Protein AF-A0A4Z0C1D1-F1 (afdb_monomer)

Sequence (228 aa):
MVVPLRFAFLPVVADRHHRRTHRRGRLWRRPALRSERRAAGVNLTELALDNGYLLLALGLVVEGETAVLLATLAAHRGWLQLPLVFGMAFAVAWLLDQSLYWLGRWKGVALLARWRRLARAAVRARRLVLRHPHASVIGVRFAYGLRTAGPMLIGASGLPAWQFALLSALAAALWAGILCTLGWVFAQALQQVLQYAQGVQLGLLALLVLAGLSAWWMARRRRRLRGR

Secondary structure (DSSP, 8-state):
--------------------------------SSSGGG-S---HHHHHHHSHHHHHHHHHHH-HHHHHHHHHHHHHTTSS-HHHHHHHHHHHHHHHHHHHHHHHHHHHHHHHHH-HHHHHHHHHHHHHHHH-HHHHHHHHHHSTTHHHHHHHHHHHTT--HHHHHHHHHHHHHHHHHHHHHHHHHHHHHHHHHHHHHHHHHHHHHHHHHHHHHHHHHHHHHHHHHS--

Structure (mmCIF, N/CA/C/O backbone):
data_AF-A0A4Z0C1D1-F1
#
_entry.id   AF-A0A4Z0C1D1-F1
#
loop_
_atom_site.group_PDB
_atom_site.id
_atom_site.type_symbol
_atom_site.label_atom_id
_atom_site.label_alt_id
_atom_site.label_comp_id
_atom_site.label_asym_id
_atom_site.label_entity_id
_atom_site.label_seq_id
_atom_site.pdbx_PDB_ins_code
_atom_site.Cartn_x
_atom_site.Cartn_y
_atom_site.Cartn_z
_atom_site.occupancy
_atom_site.B_iso_or_equiv
_atom_site.auth_seq_id
_atom_site.auth_comp_id
_atom_site.auth_asym_id
_atom_site.auth_atom_id
_atom_site.pdbx_PDB_model_num
ATOM 1 N N . MET A 1 1 ? -46.620 -60.369 12.863 1.00 41.16 1 MET A N 1
ATOM 2 C CA . MET A 1 1 ? -46.683 -59.215 13.789 1.00 41.16 1 MET A CA 1
ATOM 3 C C . MET A 1 1 ? -47.354 -58.074 13.032 1.00 41.16 1 MET A C 1
ATOM 5 O O . MET A 1 1 ? -46.709 -57.455 12.204 1.00 41.16 1 MET A O 1
ATOM 9 N N . VAL A 1 2 ? -48.689 -58.109 12.928 1.00 42.25 2 VAL A N 1
ATOM 10 C CA . VAL A 1 2 ? -49.660 -57.389 13.793 1.00 42.25 2 VAL A CA 1
ATOM 11 C C . VAL A 1 2 ? -49.464 -55.872 13.618 1.00 42.25 2 VAL A C 1
ATOM 13 O O . VAL A 1 2 ? -48.544 -55.334 14.211 1.00 42.25 2 VAL A O 1
ATOM 16 N N . VAL A 1 3 ? -50.075 -55.197 12.635 1.00 43.62 3 VAL A N 1
ATOM 17 C CA . VAL A 1 3 ? -51.507 -54.895 12.348 1.00 43.62 3 VAL A CA 1
ATOM 18 C C . VAL A 1 3 ? -51.808 -53.413 12.677 1.00 43.62 3 VAL A C 1
ATOM 20 O O . VAL A 1 3 ? -51.191 -52.856 13.577 1.00 43.62 3 VAL A O 1
ATOM 23 N N . PRO A 1 4 ? -52.679 -52.762 11.879 1.00 63.75 4 PRO A N 1
ATOM 24 C CA . PRO A 1 4 ? -52.694 -51.336 11.537 1.00 63.75 4 PRO A CA 1
ATOM 25 C C . PRO A 1 4 ? -53.928 -50.612 12.117 1.00 63.75 4 PRO A C 1
ATOM 27 O O . PRO A 1 4 ? -54.669 -51.222 12.870 1.00 63.75 4 PRO A O 1
ATOM 30 N N . LEU A 1 5 ? -54.202 -49.364 11.704 1.00 43.81 5 LEU A N 1
ATOM 31 C CA . LEU A 1 5 ? -55.539 -48.716 11.650 1.00 43.81 5 LEU A CA 1
ATOM 32 C C . LEU A 1 5 ? -55.383 -47.422 10.813 1.00 43.81 5 LEU A C 1
ATOM 34 O O . LEU A 1 5 ? -54.680 -46.511 11.231 1.00 43.81 5 LEU A O 1
ATOM 38 N N . ARG A 1 6 ? -55.763 -47.329 9.526 1.00 41.72 6 ARG A N 1
ATOM 39 C CA . ARG A 1 6 ? -57.125 -47.178 8.956 1.00 41.72 6 ARG A CA 1
ATOM 40 C C . ARG A 1 6 ? -58.078 -46.399 9.869 1.00 41.72 6 ARG A C 1
ATOM 42 O O . ARG A 1 6 ? -58.409 -46.907 10.921 1.00 41.72 6 ARG A O 1
ATOM 49 N N . PHE A 1 7 ? -58.556 -45.231 9.430 1.00 43.88 7 PHE A N 1
ATOM 50 C CA . PHE A 1 7 ? -59.943 -45.028 8.981 1.00 43.88 7 PHE A CA 1
ATOM 51 C C . PHE A 1 7 ? -60.091 -43.667 8.279 1.00 43.88 7 PHE A C 1
ATOM 53 O O . PHE A 1 7 ? -59.723 -42.618 8.798 1.00 43.88 7 PHE A O 1
ATOM 60 N N . ALA A 1 8 ? -60.617 -43.732 7.059 1.00 46.91 8 ALA A N 1
ATOM 61 C CA . ALA A 1 8 ? -61.245 -42.630 6.348 1.00 46.91 8 ALA A CA 1
ATOM 62 C C . ALA A 1 8 ? -62.642 -42.359 6.938 1.00 46.91 8 ALA A C 1
ATOM 64 O O . ALA A 1 8 ? -63.192 -43.264 7.554 1.00 46.91 8 ALA A O 1
ATOM 65 N N . PHE A 1 9 ? -63.196 -41.162 6.706 1.00 40.66 9 PHE A N 1
ATOM 66 C CA . PHE A 1 9 ? -64.581 -40.860 6.272 1.00 40.66 9 PHE A CA 1
ATOM 67 C C . PHE A 1 9 ? -64.929 -39.389 6.597 1.00 40.66 9 PHE A C 1
ATOM 69 O O . PHE A 1 9 ? -65.186 -39.057 7.743 1.00 40.66 9 PHE A O 1
ATOM 76 N N . LEU A 1 10 ? -64.845 -38.528 5.568 1.00 40.16 10 LEU A N 1
ATOM 77 C CA . LEU A 1 10 ? -65.914 -37.690 4.970 1.00 40.16 10 LEU A CA 1
ATOM 78 C C . LEU A 1 10 ? -66.875 -36.834 5.861 1.00 40.16 10 LEU A C 1
ATOM 80 O O . LEU A 1 10 ? -66.919 -36.969 7.074 1.00 40.16 10 LEU A O 1
ATOM 84 N N . PRO A 1 11 ? -67.583 -35.848 5.261 1.00 50.75 11 PRO A N 1
ATOM 85 C CA . PRO A 1 11 ? -67.691 -34.475 5.745 1.00 50.75 11 PRO A CA 1
ATOM 86 C C . PRO A 1 11 ? -69.012 -34.194 6.470 1.00 50.75 11 PRO A C 1
ATOM 88 O O . PRO A 1 11 ? -70.006 -34.885 6.266 1.00 50.75 11 PRO A O 1
ATOM 91 N N . VAL A 1 12 ? -69.062 -33.096 7.228 1.00 47.59 12 VAL A N 1
ATOM 92 C CA . VAL A 1 12 ? -70.325 -32.521 7.706 1.00 47.59 12 VAL A CA 1
ATOM 93 C C . VAL A 1 12 ? -70.436 -31.074 7.240 1.00 47.59 12 VAL A C 1
ATOM 95 O O . VAL A 1 12 ? -69.670 -30.195 7.628 1.00 47.59 12 VAL A O 1
ATOM 98 N N . VAL A 1 13 ? -71.411 -30.880 6.358 1.00 48.94 13 VAL A N 1
ATOM 99 C CA . VAL A 1 13 ? -71.992 -29.614 5.920 1.00 48.94 13 VAL A CA 1
ATOM 100 C C . VAL A 1 13 ? -72.991 -29.131 6.977 1.00 48.94 13 VAL A C 1
ATOM 102 O O . VAL A 1 13 ? -73.850 -29.902 7.391 1.00 48.94 13 VAL A O 1
ATOM 105 N N . ALA A 1 14 ? -72.914 -27.849 7.341 1.00 47.09 14 ALA A N 1
ATOM 106 C CA . ALA A 1 14 ? -74.014 -27.020 7.860 1.00 47.09 14 ALA A CA 1
ATOM 107 C C . ALA A 1 14 ? -73.553 -25.550 7.754 1.00 47.09 14 ALA A C 1
ATOM 109 O O . ALA A 1 14 ? -72.671 -25.117 8.486 1.00 47.09 14 ALA A O 1
ATOM 110 N N . ASP A 1 15 ? -73.822 -24.836 6.660 1.00 41.25 15 ASP A N 1
ATOM 111 C CA . ASP A 1 15 ? -75.050 -24.085 6.344 1.00 41.25 15 ASP A CA 1
ATOM 112 C C . ASP A 1 15 ? -75.519 -23.140 7.472 1.00 41.25 15 ASP A C 1
ATOM 114 O O . ASP A 1 15 ? -76.110 -23.581 8.454 1.00 41.25 15 ASP A O 1
ATOM 118 N N . ARG A 1 16 ? -75.292 -21.824 7.321 1.00 45.97 16 ARG A N 1
ATOM 119 C CA . ARG A 1 16 ? -76.352 -20.845 6.991 1.00 45.97 16 ARG A CA 1
ATOM 120 C C . ARG A 1 16 ? -75.912 -19.386 7.149 1.00 45.97 16 ARG A C 1
ATOM 122 O O . ARG A 1 16 ? -75.486 -18.931 8.200 1.00 45.97 16 ARG A O 1
ATOM 129 N N . HIS A 1 17 ? -76.189 -18.656 6.072 1.00 39.78 17 HIS A N 1
ATOM 130 C CA . HIS A 1 17 ? -76.680 -17.278 6.009 1.00 39.78 17 HIS A CA 1
ATOM 131 C C . HIS A 1 17 ? -75.953 -16.159 6.770 1.00 39.78 17 HIS A C 1
ATOM 133 O O . HIS A 1 17 ? -76.299 -15.827 7.899 1.00 39.78 17 HIS A O 1
ATOM 139 N N . HIS A 1 18 ? -75.206 -15.347 6.012 1.00 44.75 18 HIS A N 1
ATOM 140 C CA . HIS A 1 18 ? -75.331 -13.895 6.151 1.00 44.75 18 HIS A CA 1
ATOM 141 C C . HIS A 1 18 ? -75.377 -13.170 4.795 1.00 44.75 18 HIS A C 1
ATOM 143 O O . HIS A 1 18 ? -74.389 -12.968 4.104 1.00 44.75 18 HIS A O 1
ATOM 149 N N . ARG A 1 19 ? -76.618 -12.842 4.429 1.00 45.28 19 ARG A N 1
ATOM 150 C CA . ARG A 1 19 ? -77.128 -11.637 3.756 1.00 45.28 19 ARG A CA 1
ATOM 151 C C . ARG A 1 19 ? -76.170 -10.744 2.930 1.00 45.28 19 ARG A C 1
ATOM 153 O O . ARG A 1 19 ? -75.298 -10.082 3.468 1.00 45.28 19 ARG A O 1
ATOM 160 N N . ARG A 1 20 ? -76.664 -10.501 1.704 1.00 46.81 20 ARG A N 1
ATOM 161 C CA . ARG A 1 20 ? -76.865 -9.193 1.033 1.00 46.81 20 ARG A CA 1
ATOM 162 C C . ARG A 1 20 ? -75.697 -8.547 0.262 1.00 46.81 20 ARG A C 1
ATOM 164 O O . ARG A 1 20 ? -74.836 -7.887 0.815 1.00 46.81 20 ARG A O 1
ATOM 171 N N . THR A 1 21 ? -75.841 -8.644 -1.067 1.00 52.97 21 THR A N 1
ATOM 172 C CA . THR A 1 21 ? -75.864 -7.549 -2.065 1.00 52.97 21 THR A CA 1
ATOM 173 C C . THR A 1 21 ? -74.787 -6.461 -1.993 1.00 52.97 21 THR A C 1
ATOM 175 O O . THR A 1 21 ? -74.842 -5.639 -1.091 1.00 52.97 21 THR A O 1
ATOM 178 N N . HIS A 1 22 ? -73.981 -6.300 -3.053 1.00 47.50 22 HIS A N 1
ATOM 179 C CA . HIS A 1 22 ? -73.902 -5.025 -3.792 1.00 47.50 22 HIS A CA 1
ATOM 180 C C . HIS A 1 22 ? -73.081 -5.118 -5.099 1.00 47.50 22 HIS A C 1
ATOM 182 O O . HIS A 1 22 ? -71.930 -5.533 -5.129 1.00 47.50 22 HIS A O 1
ATOM 188 N N . ARG A 1 23 ? -73.756 -4.713 -6.182 1.00 48.41 23 ARG A N 1
ATOM 189 C CA . ARG A 1 23 ? -73.318 -4.083 -7.445 1.00 48.41 23 ARG A CA 1
ATOM 190 C C . ARG A 1 23 ? -71.821 -4.013 -7.817 1.00 48.41 23 ARG A C 1
ATOM 192 O O . ARG A 1 23 ? -71.019 -3.386 -7.141 1.00 48.41 23 ARG A O 1
ATOM 199 N N . ARG A 1 24 ? -71.573 -4.458 -9.061 1.00 54.59 24 ARG A N 1
ATOM 200 C CA . ARG A 1 24 ? -70.729 -3.867 -10.129 1.00 54.59 24 ARG A CA 1
ATOM 201 C C . ARG A 1 24 ? -69.785 -2.723 -9.719 1.00 54.59 24 ARG A C 1
ATOM 203 O O . ARG A 1 24 ? -70.234 -1.612 -9.459 1.00 54.59 24 ARG A O 1
ATOM 210 N N . GLY A 1 25 ? -68.490 -2.947 -9.930 1.00 43.91 25 GLY A N 1
ATOM 211 C CA . GLY A 1 25 ? -67.479 -1.896 -10.013 1.00 43.91 25 GLY A CA 1
ATOM 212 C C . GLY A 1 25 ? -66.302 -2.352 -10.866 1.00 43.91 25 GLY A C 1
ATOM 213 O O . GLY A 1 25 ? -65.430 -3.077 -10.406 1.00 43.91 25 GLY A O 1
ATOM 214 N N . ARG A 1 26 ? -66.311 -1.950 -12.137 1.00 59.38 26 ARG A N 1
ATOM 215 C CA . ARG A 1 26 ? -65.230 -2.123 -13.109 1.00 59.38 26 ARG A CA 1
ATOM 216 C C . ARG A 1 26 ? -64.021 -1.326 -12.595 1.00 59.38 26 ARG A C 1
ATOM 218 O O . ARG A 1 26 ? -64.018 -0.103 -12.695 1.00 59.38 26 ARG A O 1
ATOM 225 N N . LEU A 1 27 ? -63.033 -1.991 -11.999 1.00 59.69 27 LEU A N 1
ATOM 226 C CA . LEU A 1 27 ? -61.847 -1.326 -11.458 1.00 59.69 27 LEU A CA 1
ATOM 227 C C . LEU A 1 27 ? -60.672 -1.484 -12.421 1.00 59.69 27 LEU A C 1
ATOM 229 O O . LEU A 1 27 ? -60.118 -2.560 -12.627 1.00 59.69 27 LEU A O 1
ATOM 233 N N . TRP A 1 28 ? -60.353 -0.351 -13.035 1.00 53.22 28 TRP A N 1
ATOM 234 C CA . TRP A 1 28 ? -59.122 -0.005 -13.721 1.00 53.22 28 TRP A CA 1
ATOM 235 C C . TRP A 1 28 ? -57.890 -0.739 -13.169 1.00 53.22 28 TRP A C 1
ATOM 237 O O . TRP A 1 28 ? -57.415 -0.441 -12.073 1.00 53.22 28 TRP A O 1
ATOM 247 N N . ARG A 1 29 ? -57.316 -1.647 -13.969 1.00 48.75 29 ARG A N 1
ATOM 248 C CA . ARG A 1 29 ? -55.939 -2.124 -13.786 1.00 48.75 29 ARG A CA 1
ATOM 249 C C . ARG A 1 29 ? -54.991 -0.941 -13.993 1.00 48.75 29 ARG A C 1
ATOM 251 O O . ARG A 1 29 ? -54.580 -0.662 -15.114 1.00 48.75 29 ARG A O 1
ATOM 258 N N . ARG A 1 30 ? -54.642 -0.235 -12.918 1.00 52.44 30 ARG A N 1
ATOM 259 C CA . ARG A 1 30 ? -53.443 0.608 -12.896 1.00 52.44 30 ARG A CA 1
ATOM 260 C C . ARG A 1 30 ? -52.228 -0.321 -12.819 1.00 52.44 30 ARG A C 1
ATOM 262 O O . ARG A 1 30 ? -52.141 -1.067 -11.844 1.00 52.44 30 ARG A O 1
ATOM 269 N N . PRO A 1 31 ? -51.278 -0.292 -13.769 1.00 48.97 31 PRO A N 1
ATOM 270 C CA . PRO A 1 31 ? -49.963 -0.865 -13.537 1.00 48.97 31 PRO A CA 1
ATOM 271 C C . PRO A 1 31 ? -49.209 0.075 -12.587 1.00 48.97 31 PRO A C 1
ATOM 273 O O . PRO A 1 31 ? -48.361 0.864 -12.994 1.00 48.97 31 PRO A O 1
ATOM 276 N N . ALA A 1 32 ? -49.553 0.027 -11.300 1.00 57.12 32 ALA A N 1
ATOM 277 C CA . ALA A 1 32 ? -48.569 0.326 -10.271 1.00 57.12 32 ALA A CA 1
ATOM 278 C C . ALA A 1 32 ? -47.494 -0.773 -10.343 1.00 57.12 32 ALA A C 1
ATOM 280 O O . ALA A 1 32 ? -47.784 -1.869 -10.812 1.00 57.12 32 ALA A O 1
ATOM 281 N N . LEU A 1 33 ? -46.283 -0.504 -9.853 1.00 59.88 33 LEU A N 1
ATOM 282 C CA . LEU A 1 33 ? -45.125 -1.420 -9.801 1.00 59.88 33 LEU A CA 1
ATOM 283 C C . LEU A 1 33 ? -44.103 -1.310 -10.950 1.00 59.88 33 LEU A C 1
ATOM 285 O O . LEU A 1 33 ? -43.516 -2.302 -11.379 1.00 59.88 33 LEU A O 1
ATOM 289 N N . ARG A 1 34 ? -43.777 -0.088 -11.383 1.00 52.59 34 ARG A N 1
ATOM 290 C CA . ARG A 1 34 ? -42.436 0.170 -11.958 1.00 52.59 34 ARG A CA 1
ATOM 291 C C . ARG A 1 34 ? -41.715 1.393 -11.396 1.00 52.59 34 ARG A C 1
ATOM 293 O O . ARG A 1 34 ? -40.500 1.477 -11.542 1.00 52.59 34 ARG A O 1
ATOM 300 N N . SER A 1 35 ? -42.418 2.300 -10.722 1.00 47.44 35 SER A N 1
ATOM 301 C CA . SER A 1 35 ? -41.835 3.533 -10.181 1.00 47.44 35 SER A CA 1
ATOM 302 C C . SER A 1 35 ? -41.198 3.383 -8.795 1.00 47.44 35 SER A C 1
ATOM 304 O O . SER A 1 35 ? -40.309 4.162 -8.477 1.00 47.44 35 SER A O 1
ATOM 306 N N . GLU A 1 36 ? -41.558 2.373 -7.993 1.00 49.50 36 GLU A N 1
ATOM 307 C CA . GLU A 1 36 ? -41.010 2.244 -6.627 1.00 49.50 36 GLU A CA 1
ATOM 308 C C . GLU A 1 36 ? -39.622 1.591 -6.555 1.00 49.50 36 GLU A C 1
ATOM 310 O O . GLU A 1 36 ? -38.877 1.844 -5.615 1.00 49.50 36 GLU A O 1
ATOM 315 N N . ARG A 1 37 ? -39.184 0.844 -7.582 1.00 49.97 37 ARG A N 1
ATOM 316 C CA . ARG A 1 37 ? -37.814 0.281 -7.604 1.00 49.97 37 ARG A CA 1
ATOM 317 C C . ARG A 1 37 ? -36.711 1.321 -7.835 1.00 49.97 37 ARG A C 1
ATOM 319 O O . ARG A 1 37 ? -35.542 0.978 -7.723 1.00 49.97 37 ARG A O 1
ATOM 326 N N . ARG A 1 38 ? -37.052 2.568 -8.178 1.00 48.44 38 ARG A N 1
ATOM 327 C CA . ARG A 1 38 ? -36.075 3.659 -8.369 1.00 48.44 38 ARG A CA 1
ATOM 328 C C . ARG A 1 38 ? -35.927 4.576 -7.152 1.00 48.44 38 ARG A C 1
ATOM 330 O O . ARG A 1 38 ? -35.057 5.434 -7.173 1.00 48.44 38 ARG A O 1
ATOM 337 N N . ALA A 1 39 ? -36.745 4.387 -6.114 1.00 44.94 39 ALA A N 1
ATOM 338 C CA . ALA A 1 39 ? -36.703 5.177 -4.882 1.00 44.94 39 ALA A CA 1
ATOM 339 C C . ALA A 1 39 ? -36.051 4.434 -3.701 1.00 44.94 39 ALA A C 1
ATOM 341 O O . ALA A 1 39 ? -36.064 4.936 -2.582 1.00 44.94 39 ALA A O 1
ATOM 342 N N . ALA A 1 40 ? -35.427 3.277 -3.944 1.00 52.12 40 ALA A N 1
ATOM 343 C CA . ALA A 1 40 ? -34.346 2.816 -3.084 1.00 52.12 40 ALA A CA 1
ATOM 344 C C . ALA A 1 40 ? -33.142 3.711 -3.397 1.00 52.12 40 ALA A C 1
ATOM 346 O O . ALA A 1 40 ? -32.335 3.404 -4.276 1.00 52.12 40 ALA A O 1
ATOM 347 N N . GLY A 1 41 ? -33.087 4.885 -2.759 1.00 50.75 41 GLY A N 1
ATOM 348 C CA . GLY A 1 41 ? -31.855 5.663 -2.714 1.00 50.75 41 GLY A CA 1
ATOM 349 C C . GLY A 1 41 ? -30.741 4.702 -2.326 1.00 50.75 41 GLY A C 1
ATOM 350 O O . GLY A 1 41 ? -30.931 3.908 -1.408 1.00 50.75 41 GLY A O 1
ATOM 351 N N . VAL A 1 42 ? -29.648 4.690 -3.090 1.00 61.69 42 VAL A N 1
ATOM 352 C CA . VAL A 1 42 ? -28.527 3.782 -2.840 1.00 61.69 42 VAL A CA 1
ATOM 353 C C . VAL A 1 42 ? -28.104 3.991 -1.391 1.00 61.69 42 VAL A C 1
ATOM 355 O O . VAL A 1 42 ? -27.490 5.007 -1.065 1.00 61.69 42 VAL A O 1
ATOM 358 N N . ASN A 1 43 ? -28.482 3.064 -0.512 1.00 62.44 43 ASN A N 1
ATOM 359 C CA . ASN A 1 43 ? -28.031 3.070 0.864 1.00 62.44 43 ASN A CA 1
ATOM 360 C C . ASN A 1 43 ? -26.542 2.777 0.790 1.00 62.44 43 ASN A C 1
ATOM 362 O O . ASN A 1 43 ? -26.129 1.635 0.607 1.00 62.44 43 ASN A O 1
ATOM 366 N N . LEU A 1 44 ? -25.730 3.832 0.869 1.00 55.19 44 LEU A N 1
ATOM 367 C CA . LEU A 1 44 ? -24.274 3.737 0.773 1.00 55.19 44 LEU A CA 1
ATOM 368 C C . LEU A 1 44 ? -23.719 2.746 1.804 1.00 55.19 44 LEU A C 1
ATOM 370 O O . LEU A 1 44 ? -22.721 2.083 1.547 1.00 55.19 44 LEU A O 1
ATOM 374 N N . THR A 1 45 ? -24.405 2.609 2.939 1.00 56.59 45 THR A N 1
ATOM 375 C CA . THR A 1 45 ? -24.124 1.624 3.982 1.00 56.59 45 THR A CA 1
ATOM 376 C C . THR A 1 45 ? -24.433 0.188 3.554 1.00 56.59 45 THR A C 1
ATOM 378 O O . THR A 1 45 ? -23.581 -0.671 3.745 1.00 56.59 45 THR A O 1
ATOM 381 N N . GLU A 1 46 ? -25.588 -0.090 2.941 1.00 58.25 46 GLU A N 1
ATOM 382 C CA . GLU A 1 46 ? -25.930 -1.435 2.438 1.00 58.25 46 GLU A CA 1
ATOM 383 C C . GLU A 1 46 ? -25.028 -1.835 1.266 1.00 58.25 46 GLU A C 1
ATOM 385 O O . GLU A 1 46 ? -24.491 -2.937 1.246 1.00 58.25 46 GLU A O 1
ATOM 390 N N . LEU A 1 47 ? -24.751 -0.907 0.342 1.00 59.34 47 LEU A N 1
ATOM 391 C CA . LEU A 1 47 ? -23.844 -1.154 -0.779 1.00 59.34 47 LEU A CA 1
ATOM 392 C C . LEU A 1 47 ? -22.410 -1.440 -0.302 1.00 59.34 47 LEU A C 1
ATOM 394 O O . LEU A 1 47 ? -21.732 -2.289 -0.878 1.00 59.34 47 LEU A O 1
ATOM 398 N N . ALA A 1 48 ? -21.952 -0.749 0.748 1.00 60.00 48 ALA A N 1
ATOM 399 C CA . ALA A 1 48 ? -20.633 -0.968 1.334 1.00 60.00 48 ALA A CA 1
ATOM 400 C C . ALA A 1 48 ? -20.526 -2.270 2.135 1.00 60.00 48 ALA A C 1
ATOM 402 O O . ALA A 1 48 ? -19.447 -2.856 2.173 1.00 60.00 48 ALA A O 1
ATOM 403 N N . LEU A 1 49 ? -21.618 -2.737 2.742 1.00 59.56 49 LEU A N 1
ATOM 404 C CA . LEU A 1 49 ? -21.655 -4.022 3.440 1.00 59.56 49 LEU A CA 1
ATOM 405 C C . LEU A 1 49 ? -21.723 -5.195 2.451 1.00 59.56 49 LEU A C 1
ATOM 407 O O . LEU A 1 49 ? -20.970 -6.153 2.607 1.00 59.56 49 LEU A O 1
ATOM 411 N N . ASP A 1 50 ? -22.522 -5.080 1.386 1.00 70.19 50 ASP A N 1
ATOM 412 C CA . ASP A 1 50 ? -22.653 -6.129 0.364 1.00 70.19 50 ASP A CA 1
ATOM 413 C C . ASP A 1 50 ? -21.454 -6.185 -0.602 1.00 70.19 50 ASP A C 1
ATOM 415 O O . ASP A 1 50 ? -21.134 -7.245 -1.137 1.00 70.19 50 ASP A O 1
ATOM 419 N N . ASN A 1 51 ? -20.761 -5.059 -0.834 1.00 77.31 51 ASN A N 1
ATOM 420 C CA . ASN A 1 51 ? -19.671 -4.948 -1.817 1.00 77.31 51 ASN A CA 1
ATOM 421 C C . ASN A 1 51 ? -18.371 -4.360 -1.241 1.00 77.31 51 ASN A C 1
ATOM 423 O O . ASN A 1 51 ? -17.573 -3.783 -1.985 1.00 77.31 51 ASN A O 1
ATOM 427 N N . GLY A 1 52 ? -18.112 -4.496 0.063 1.00 79.06 52 GLY A N 1
ATOM 428 C CA . GLY A 1 52 ? -16.958 -3.863 0.725 1.00 79.06 52 GLY A CA 1
ATOM 429 C C . GLY A 1 52 ? -15.603 -4.168 0.069 1.00 79.06 52 GLY A C 1
ATOM 430 O O . GLY A 1 52 ? -14.744 -3.294 -0.035 1.00 79.06 52 GLY A O 1
ATOM 431 N N . TYR A 1 53 ? -15.440 -5.373 -0.481 1.00 82.44 53 TYR A N 1
ATOM 432 C CA . TYR A 1 53 ? -14.250 -5.758 -1.243 1.00 82.44 53 TYR A CA 1
ATOM 433 C C . TYR A 1 53 ? -14.150 -5.102 -2.629 1.00 82.44 53 TYR A C 1
ATOM 435 O O . TYR A 1 53 ? -13.052 -4.779 -3.080 1.00 82.44 53 TYR A O 1
ATOM 443 N N . LEU A 1 54 ? -15.278 -4.868 -3.305 1.00 83.62 54 LEU A N 1
ATOM 444 C CA . LEU A 1 54 ? -15.309 -4.158 -4.586 1.00 83.62 54 LEU A CA 1
ATOM 445 C C . LEU A 1 54 ? -14.928 -2.687 -4.387 1.00 83.62 54 LEU A C 1
ATOM 447 O O . LEU A 1 54 ? -14.136 -2.139 -5.151 1.00 83.62 54 LEU A O 1
ATOM 451 N N . LEU A 1 55 ? -15.460 -2.061 -3.333 1.00 84.12 55 LEU A N 1
ATOM 452 C CA . LEU A 1 55 ? -15.108 -0.692 -2.959 1.00 84.12 55 LEU A CA 1
ATOM 453 C C . LEU A 1 55 ? -13.631 -0.576 -2.590 1.00 84.12 55 LEU A C 1
ATOM 455 O O . LEU A 1 55 ? -12.989 0.387 -3.000 1.00 84.12 55 LEU A O 1
ATOM 459 N N . LEU A 1 56 ? -13.075 -1.568 -1.889 1.00 84.06 56 LEU A N 1
ATOM 460 C CA . LEU A 1 56 ? -11.636 -1.646 -1.646 1.00 84.06 56 LEU A CA 1
ATOM 461 C C . LEU A 1 56 ? -10.855 -1.726 -2.963 1.00 84.06 56 LEU A C 1
ATOM 463 O O . LEU A 1 56 ? -9.915 -0.961 -3.151 1.00 84.06 56 LEU A O 1
ATOM 467 N N . ALA A 1 57 ? -11.239 -2.608 -3.887 1.00 83.50 57 ALA A N 1
ATOM 468 C CA . ALA A 1 57 ? -10.546 -2.754 -5.166 1.00 83.50 57 ALA A CA 1
ATOM 469 C C . ALA A 1 57 ? -10.571 -1.459 -5.997 1.00 83.50 57 ALA A C 1
ATOM 471 O O . ALA A 1 57 ? -9.541 -1.045 -6.524 1.00 83.50 57 ALA A O 1
ATOM 472 N N . LEU A 1 58 ? -11.724 -0.790 -6.078 1.00 85.44 58 LEU A N 1
ATOM 473 C CA . LEU A 1 58 ? -11.863 0.492 -6.776 1.00 85.44 58 LEU A CA 1
ATOM 474 C C . LEU A 1 58 ? -11.100 1.611 -6.061 1.00 85.44 58 LEU A C 1
ATOM 476 O O . LEU A 1 58 ? -10.383 2.380 -6.701 1.00 85.44 58 LEU A O 1
ATOM 480 N N . GLY A 1 59 ? -11.209 1.665 -4.734 1.00 82.81 59 GLY A N 1
ATOM 481 C CA . GLY A 1 59 ? -10.479 2.604 -3.893 1.00 82.81 59 GLY A CA 1
ATOM 482 C C . GLY A 1 59 ? -8.973 2.460 -4.077 1.00 82.81 59 GLY A C 1
ATOM 483 O O . GLY A 1 59 ? -8.298 3.457 -4.277 1.00 82.81 59 GLY A O 1
ATOM 484 N N . LEU A 1 60 ? -8.453 1.233 -4.143 1.00 84.31 60 LEU A N 1
ATOM 485 C CA . LEU A 1 60 ? -7.032 0.958 -4.363 1.00 84.31 60 LEU A CA 1
ATOM 486 C C . LEU A 1 60 ? -6.490 1.522 -5.684 1.00 84.31 60 LEU A C 1
ATOM 488 O O . LEU A 1 60 ? -5.319 1.900 -5.752 1.00 84.31 60 LEU A O 1
ATOM 492 N N . VAL A 1 61 ? -7.325 1.577 -6.725 1.00 82.50 61 VAL A N 1
ATOM 493 C CA . VAL A 1 61 ? -6.953 2.134 -8.035 1.00 82.50 61 VAL A CA 1
ATOM 494 C C . VAL A 1 61 ? -6.917 3.662 -8.001 1.00 82.50 61 VAL A C 1
ATOM 496 O O . VAL A 1 61 ? -6.033 4.260 -8.614 1.00 82.50 61 VAL A O 1
ATOM 499 N N . VAL A 1 62 ? -7.859 4.292 -7.293 1.00 80.94 62 VAL A N 1
ATOM 500 C CA . VAL A 1 62 ? -7.969 5.758 -7.204 1.00 80.94 62 VAL A CA 1
ATOM 501 C C . VAL A 1 62 ? -6.992 6.320 -6.172 1.00 80.94 62 VAL A C 1
ATOM 503 O O . VAL A 1 62 ? -6.161 7.169 -6.487 1.00 80.94 62 VAL A O 1
ATOM 506 N N . GLU A 1 63 ? -7.080 5.826 -4.942 1.00 78.88 63 GLU A N 1
ATOM 507 C CA . GLU A 1 63 ? -6.341 6.297 -3.779 1.00 78.88 63 GLU A CA 1
ATOM 508 C C . GLU A 1 63 ? -6.000 5.106 -2.867 1.00 78.88 63 GLU A C 1
ATOM 510 O O . GLU A 1 63 ? -6.773 4.664 -2.017 1.00 78.88 63 GLU A O 1
ATOM 515 N N . GLY A 1 64 ? -4.811 4.545 -3.093 1.00 80.25 64 GLY A N 1
ATOM 516 C CA . GLY A 1 64 ? -4.378 3.292 -2.471 1.00 80.25 64 GLY A CA 1
ATOM 517 C C . GLY A 1 64 ? -4.284 3.349 -0.947 1.00 80.25 64 GLY A C 1
ATOM 518 O O . GLY A 1 64 ? -4.664 2.404 -0.265 1.00 80.25 64 GLY A O 1
ATOM 519 N N . GLU A 1 65 ? -3.775 4.451 -0.410 1.00 82.38 65 GLU A N 1
ATOM 520 C CA . GLU A 1 65 ? -3.457 4.614 1.003 1.00 82.38 65 GLU A CA 1
ATOM 521 C C . GLU A 1 65 ? -4.720 4.680 1.864 1.00 82.38 65 GLU A C 1
ATOM 523 O O . GLU A 1 65 ? -4.882 3.897 2.801 1.00 82.38 65 GLU A O 1
ATOM 528 N N . THR A 1 66 ? -5.633 5.594 1.529 1.00 81.69 66 THR A N 1
ATOM 529 C CA . THR A 1 66 ? -6.882 5.813 2.270 1.00 81.69 66 THR A CA 1
ATOM 530 C C . THR A 1 66 ? -7.798 4.598 2.166 1.00 81.69 66 THR A C 1
ATOM 532 O O . THR A 1 66 ? -8.357 4.174 3.178 1.00 81.69 66 THR A O 1
ATOM 535 N N . ALA A 1 67 ? -7.890 3.976 0.986 1.00 87.00 67 ALA A N 1
ATOM 536 C CA . ALA A 1 67 ? -8.701 2.782 0.775 1.00 87.00 67 ALA A CA 1
ATOM 537 C C . ALA A 1 67 ? -8.264 1.611 1.665 1.00 87.00 67 ALA A C 1
ATOM 539 O O . ALA A 1 67 ? -9.113 0.973 2.291 1.00 87.00 67 ALA A O 1
ATOM 540 N N . VAL A 1 68 ? -6.953 1.352 1.776 1.00 87.56 68 VAL A N 1
ATOM 541 C CA . VAL A 1 68 ? -6.438 0.297 2.666 1.00 87.56 68 VAL A CA 1
ATOM 542 C C . VAL A 1 68 ? -6.724 0.639 4.120 1.00 87.56 68 VAL A C 1
ATOM 544 O O . VAL A 1 68 ? -7.262 -0.204 4.828 1.00 87.56 68 VAL A O 1
ATOM 547 N N . LEU A 1 69 ? -6.448 1.870 4.564 1.00 85.12 69 LEU A N 1
ATOM 548 C CA . LEU A 1 69 ? -6.700 2.279 5.951 1.00 85.12 69 LEU A CA 1
ATOM 549 C C . LEU A 1 69 ? -8.178 2.120 6.342 1.00 85.12 69 LEU A C 1
ATOM 551 O O . LEU A 1 69 ? -8.485 1.578 7.406 1.00 85.12 69 LEU A O 1
ATOM 555 N N . LEU A 1 70 ? -9.097 2.540 5.469 1.00 85.94 70 LEU A N 1
ATOM 556 C CA . LEU A 1 70 ? -10.539 2.405 5.685 1.00 85.94 70 LEU A CA 1
ATOM 557 C C . LEU A 1 70 ? -10.988 0.939 5.679 1.00 85.94 70 LEU A C 1
ATOM 559 O O . LEU A 1 70 ? -11.769 0.534 6.541 1.00 85.94 70 LEU A O 1
ATOM 563 N N . ALA A 1 71 ? -10.482 0.123 4.754 1.00 89.06 71 ALA A N 1
ATOM 564 C CA . ALA A 1 71 ? -10.812 -1.298 4.706 1.00 89.06 71 ALA A CA 1
ATOM 565 C C . ALA A 1 71 ? -10.241 -2.071 5.899 1.00 89.06 71 ALA A C 1
ATOM 567 O O . ALA A 1 71 ? -10.895 -2.971 6.419 1.00 89.06 71 ALA A O 1
ATOM 568 N N . THR A 1 72 ? -9.059 -1.700 6.387 1.00 88.12 72 THR A N 1
ATOM 569 C CA . THR A 1 72 ? -8.487 -2.251 7.617 1.00 88.12 72 THR A CA 1
ATOM 570 C C . THR A 1 72 ? -9.310 -1.856 8.843 1.00 88.12 72 THR A C 1
ATOM 572 O O . THR A 1 72 ? -9.558 -2.704 9.698 1.00 88.12 72 THR A O 1
ATOM 575 N N . LEU A 1 73 ? -9.801 -0.615 8.922 1.00 86.25 73 LEU A N 1
ATOM 576 C CA . LEU A 1 73 ? -10.737 -0.194 9.971 1.00 86.25 73 LEU A CA 1
ATOM 577 C C . LEU A 1 73 ? -12.044 -1.005 9.917 1.00 86.25 73 LEU A C 1
ATOM 579 O O . LEU A 1 73 ? -12.535 -1.460 10.951 1.00 86.25 73 LEU A O 1
ATOM 583 N N . ALA A 1 74 ? -12.588 -1.231 8.720 1.00 86.75 74 ALA A N 1
ATOM 584 C CA . ALA A 1 74 ? -13.760 -2.083 8.524 1.0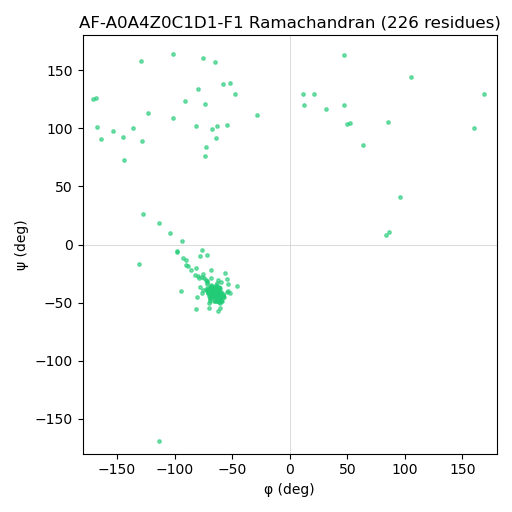0 86.75 74 ALA A CA 1
ATOM 585 C C . ALA A 1 74 ? -13.477 -3.549 8.903 1.00 86.75 74 ALA A C 1
ATOM 587 O O . ALA A 1 74 ? -14.320 -4.202 9.518 1.00 86.75 74 ALA A O 1
ATOM 588 N N . ALA A 1 75 ? -12.273 -4.053 8.620 1.00 89.56 75 ALA A N 1
ATOM 589 C CA . ALA A 1 75 ? -11.843 -5.378 9.054 1.00 89.56 75 ALA A CA 1
ATOM 590 C C . ALA A 1 75 ? -11.718 -5.477 10.580 1.00 89.56 75 ALA A C 1
ATOM 592 O O . ALA A 1 75 ? -12.123 -6.475 11.169 1.00 89.56 75 ALA A O 1
ATOM 593 N N . HIS A 1 76 ? -11.237 -4.420 11.239 1.00 88.50 76 HIS A N 1
ATOM 594 C CA . HIS A 1 76 ? -11.173 -4.353 12.698 1.00 88.50 76 HIS A CA 1
ATOM 595 C C . HIS A 1 76 ? -12.565 -4.392 13.350 1.00 88.50 76 HIS A C 1
ATOM 597 O O . HIS A 1 76 ? -12.743 -4.995 14.404 1.00 88.50 76 HIS A O 1
ATOM 603 N N . ARG A 1 77 ? -13.576 -3.818 12.684 1.00 85.38 77 ARG A N 1
ATOM 604 C CA . ARG A 1 77 ? -14.998 -3.884 13.075 1.00 85.38 77 ARG A CA 1
ATOM 605 C C . ARG A 1 77 ? -15.664 -5.236 12.761 1.00 85.38 77 ARG A C 1
ATOM 607 O O . ARG A 1 77 ? -16.830 -5.415 13.099 1.00 85.38 77 ARG A O 1
ATOM 614 N N . GLY A 1 78 ? -14.957 -6.162 12.108 1.00 85.31 78 GLY A N 1
ATOM 615 C CA . GLY A 1 78 ? -15.465 -7.481 11.717 1.00 85.31 78 GLY A CA 1
ATOM 616 C C . GLY A 1 78 ? -16.253 -7.515 10.403 1.00 85.31 78 GLY A C 1
ATOM 617 O O . GLY A 1 78 ? -16.840 -8.543 10.084 1.00 85.31 78 GLY A O 1
ATOM 618 N N . TRP A 1 79 ? -16.284 -6.422 9.632 1.00 85.06 79 TRP A N 1
ATOM 619 C CA . TRP A 1 79 ? -17.026 -6.357 8.361 1.00 85.06 79 TRP A CA 1
ATOM 620 C C . TRP A 1 79 ? -16.247 -6.950 7.185 1.00 85.06 79 TRP A C 1
ATOM 622 O O . TRP A 1 79 ? -16.835 -7.411 6.213 1.00 85.06 79 TRP A O 1
ATOM 632 N N . LEU A 1 80 ? -14.918 -6.943 7.273 1.00 87.06 80 LEU A N 1
ATOM 633 C CA . LEU A 1 80 ? -14.018 -7.526 6.282 1.00 87.06 80 LEU A CA 1
ATOM 634 C C . LEU A 1 80 ? -13.017 -8.451 6.975 1.00 87.06 80 LEU A C 1
ATOM 636 O O . LEU A 1 80 ? -12.732 -8.320 8.163 1.00 87.06 80 LEU A O 1
ATOM 640 N N . GLN A 1 81 ? -12.444 -9.382 6.222 1.00 88.00 81 GLN A N 1
ATOM 641 C CA . GLN A 1 81 ? -11.372 -10.230 6.726 1.00 88.00 81 GLN A CA 1
ATOM 642 C C . GLN A 1 81 ? -10.026 -9.575 6.430 1.00 88.00 81 GLN A C 1
ATOM 644 O O . GLN A 1 81 ? -9.695 -9.312 5.273 1.00 88.00 81 GLN A O 1
ATOM 649 N N . LEU A 1 82 ? -9.220 -9.355 7.470 1.00 89.44 82 LEU A N 1
ATOM 650 C CA . LEU A 1 82 ? -7.904 -8.725 7.339 1.00 89.44 82 LEU A CA 1
ATOM 651 C C . LEU A 1 82 ? -6.981 -9.430 6.316 1.00 89.44 82 LEU A C 1
ATOM 653 O O . LEU A 1 82 ? -6.358 -8.721 5.523 1.00 89.44 82 LEU A O 1
ATOM 657 N N . PRO A 1 83 ? -6.929 -10.780 6.233 1.00 92.88 83 PRO A N 1
ATOM 658 C CA . PRO A 1 83 ? -6.136 -11.462 5.206 1.00 92.88 83 PRO A CA 1
ATOM 659 C C . PRO A 1 83 ? -6.585 -11.144 3.773 1.00 92.88 83 PRO A C 1
ATOM 661 O O . PRO A 1 83 ? -5.746 -10.993 2.888 1.00 92.88 83 PRO A O 1
ATOM 664 N N . LEU A 1 84 ? -7.895 -10.999 3.541 1.00 90.81 84 LEU A N 1
ATOM 665 C CA . LEU A 1 84 ? -8.435 -10.643 2.226 1.00 90.81 84 LEU A CA 1
ATOM 666 C C . LEU A 1 84 ? -8.139 -9.183 1.873 1.00 90.81 84 LEU A C 1
ATOM 668 O O . LEU A 1 84 ? -7.781 -8.901 0.732 1.00 90.81 84 LEU A O 1
ATOM 672 N N . VAL A 1 85 ? -8.217 -8.270 2.848 1.00 91.62 85 VAL A N 1
ATOM 673 C CA . VAL A 1 85 ? -7.824 -6.862 2.660 1.00 91.62 85 VAL A CA 1
ATOM 674 C C . VAL A 1 85 ? -6.352 -6.766 2.263 1.00 91.62 85 VAL A C 1
ATOM 676 O O . VAL A 1 85 ? -6.028 -6.126 1.263 1.00 91.62 85 VAL A O 1
ATOM 679 N N . PHE A 1 86 ? -5.472 -7.460 2.990 1.00 93.75 86 PHE A N 1
ATOM 680 C CA . PHE A 1 86 ? -4.050 -7.535 2.657 1.00 93.75 86 PHE A CA 1
ATOM 681 C C . PHE A 1 86 ? -3.829 -8.121 1.256 1.00 93.75 86 PHE A C 1
ATOM 683 O O . PHE A 1 86 ? -3.104 -7.536 0.451 1.00 93.75 86 PHE A O 1
ATOM 690 N N . GLY A 1 87 ? -4.480 -9.246 0.943 1.00 93.62 87 GLY A N 1
ATOM 691 C CA . GLY A 1 87 ? -4.358 -9.917 -0.351 1.00 93.62 87 GLY A CA 1
ATOM 692 C C . GLY A 1 87 ? -4.785 -9.033 -1.524 1.00 93.62 87 GLY A C 1
ATOM 693 O O . GLY A 1 87 ? -4.073 -8.961 -2.524 1.00 93.62 87 GLY A O 1
ATOM 694 N N . MET A 1 88 ? -5.899 -8.304 -1.393 1.00 92.19 88 MET A N 1
ATOM 695 C CA . MET A 1 88 ? -6.356 -7.359 -2.419 1.00 92.19 88 MET A CA 1
ATOM 696 C C . MET A 1 88 ? -5.422 -6.162 -2.558 1.00 92.19 88 MET A C 1
ATOM 698 O O . MET A 1 88 ? -5.057 -5.811 -3.679 1.00 92.19 88 MET A O 1
ATOM 702 N N . ALA A 1 89 ? -4.993 -5.568 -1.441 1.00 90.81 89 ALA A N 1
ATOM 703 C CA . ALA A 1 89 ? -4.051 -4.452 -1.449 1.00 90.81 89 ALA A CA 1
ATOM 704 C C . ALA A 1 89 ? -2.738 -4.831 -2.147 1.00 90.81 89 ALA A C 1
ATOM 706 O O . ALA A 1 89 ? -2.249 -4.094 -3.003 1.00 90.81 89 ALA A O 1
ATOM 707 N N . PHE A 1 90 ? -2.206 -6.013 -1.832 1.00 93.50 90 PHE A N 1
ATOM 708 C CA . PHE A 1 90 ? -1.042 -6.581 -2.498 1.00 93.50 90 PHE A CA 1
ATOM 709 C C . PHE A 1 90 ? -1.289 -6.792 -3.997 1.00 93.50 90 PHE A C 1
ATOM 711 O O . PHE A 1 90 ? -0.523 -6.287 -4.818 1.00 93.50 90 PHE A O 1
ATOM 718 N N . ALA A 1 91 ? -2.355 -7.512 -4.359 1.00 93.56 91 ALA A N 1
ATOM 719 C CA . ALA A 1 91 ? -2.615 -7.915 -5.736 1.00 93.56 91 ALA A CA 1
ATOM 720 C C . ALA A 1 91 ? -2.846 -6.711 -6.653 1.00 93.56 91 ALA A C 1
ATOM 722 O O . ALA A 1 91 ? -2.207 -6.607 -7.699 1.00 93.56 91 ALA A O 1
ATOM 723 N N . VAL A 1 92 ? -3.709 -5.773 -6.252 1.00 90.88 92 VAL A N 1
ATOM 724 C CA . VAL A 1 92 ? -4.004 -4.575 -7.050 1.00 90.88 92 VAL A CA 1
ATOM 725 C C . VAL A 1 92 ? -2.750 -3.725 -7.214 1.00 90.88 92 VAL A C 1
ATOM 727 O O . VAL A 1 92 ? -2.423 -3.325 -8.331 1.00 90.88 92 VAL A O 1
ATOM 730 N N . ALA A 1 93 ? -2.004 -3.492 -6.133 1.00 89.38 93 ALA A N 1
ATOM 731 C CA . ALA A 1 93 ? -0.815 -2.657 -6.210 1.00 89.38 93 ALA A CA 1
ATOM 732 C C . ALA A 1 93 ? 0.294 -3.305 -7.057 1.00 89.38 93 ALA A C 1
ATOM 734 O O . ALA A 1 93 ? 0.939 -2.623 -7.850 1.00 89.38 93 ALA A O 1
ATOM 735 N N . TRP A 1 94 ? 0.482 -4.622 -6.950 1.00 91.31 94 TRP A N 1
ATOM 736 C CA . TRP A 1 94 ? 1.435 -5.352 -7.785 1.00 91.31 94 TRP A CA 1
ATOM 737 C C . TRP A 1 94 ? 1.038 -5.342 -9.268 1.00 91.31 94 TRP A C 1
ATOM 739 O O . TRP A 1 94 ? 1.887 -5.117 -10.131 1.00 91.31 94 TRP A O 1
ATOM 749 N N . LEU A 1 95 ? -0.250 -5.517 -9.582 1.00 92.44 95 LEU A N 1
ATOM 750 C CA . LEU A 1 95 ? -0.765 -5.455 -10.955 1.00 92.44 95 LEU A CA 1
ATOM 751 C C . LEU A 1 95 ? -0.614 -4.060 -11.577 1.00 92.44 95 LEU A C 1
ATOM 753 O O . LEU A 1 95 ? -0.256 -3.945 -12.755 1.00 92.44 95 LEU A O 1
ATOM 757 N N . LEU A 1 96 ? -0.843 -2.998 -10.799 1.00 90.06 96 LEU A N 1
ATOM 758 C CA . LEU A 1 96 ? -0.610 -1.619 -11.236 1.00 90.06 96 LEU A CA 1
ATOM 759 C C . LEU A 1 96 ? 0.869 -1.390 -11.569 1.00 90.06 96 LEU A C 1
ATOM 761 O O . LEU A 1 96 ? 1.179 -0.847 -12.631 1.00 90.06 96 LEU A O 1
ATOM 765 N N . ASP A 1 97 ? 1.780 -1.876 -10.725 1.00 88.69 97 ASP A N 1
ATOM 766 C CA . ASP A 1 97 ? 3.218 -1.771 -10.976 1.00 88.69 97 ASP A CA 1
ATOM 767 C C . ASP A 1 97 ? 3.638 -2.516 -12.243 1.00 88.69 97 ASP A C 1
ATOM 769 O O . ASP A 1 97 ? 4.409 -1.973 -13.039 1.00 88.69 97 ASP A O 1
ATOM 773 N N . GLN A 1 98 ? 3.110 -3.725 -12.477 1.00 91.25 98 GLN A N 1
ATOM 774 C CA . GLN A 1 98 ? 3.373 -4.446 -13.725 1.00 91.25 98 GLN A CA 1
ATOM 775 C C . GLN A 1 98 ? 2.869 -3.665 -14.933 1.00 91.25 98 GLN A C 1
ATOM 777 O O . GLN A 1 98 ? 3.590 -3.518 -15.919 1.00 91.25 98 GLN A O 1
ATOM 782 N N . SER A 1 99 ? 1.654 -3.126 -14.853 1.00 90.56 99 SER A N 1
ATOM 783 C CA . SER A 1 99 ? 1.050 -2.350 -15.939 1.00 90.56 99 SER A CA 1
ATOM 784 C C . SER A 1 99 ? 1.913 -1.136 -16.295 1.00 90.56 99 SER A C 1
ATOM 786 O O . SER A 1 99 ? 2.206 -0.893 -17.468 1.00 90.56 99 SER A O 1
ATOM 788 N N . LEU A 1 100 ? 2.400 -0.412 -15.283 1.00 87.56 100 LEU A N 1
ATOM 789 C CA . LEU A 1 100 ? 3.291 0.737 -15.454 1.00 87.56 100 LEU A CA 1
ATOM 790 C C . LEU A 1 100 ? 4.666 0.337 -15.997 1.00 87.56 100 LEU A C 1
ATOM 792 O O . LEU A 1 100 ? 5.204 1.022 -16.870 1.00 87.56 100 LEU A O 1
ATOM 796 N N . TYR A 1 101 ? 5.228 -0.774 -15.524 1.00 87.12 101 TYR A N 1
ATOM 797 C CA . TYR A 1 101 ? 6.484 -1.319 -16.031 1.00 87.12 101 TYR A CA 1
ATOM 798 C C . TYR A 1 101 ? 6.383 -1.688 -17.514 1.00 87.12 101 TYR A C 1
ATOM 800 O O . TYR A 1 101 ? 7.241 -1.287 -18.300 1.00 87.12 101 TYR A O 1
ATOM 808 N N . TRP A 1 102 ? 5.325 -2.390 -17.926 1.00 87.69 102 TRP A N 1
ATOM 809 C CA . TRP A 1 102 ? 5.115 -2.763 -19.327 1.00 87.69 102 TRP A CA 1
ATOM 810 C C . TRP A 1 102 ? 4.862 -1.545 -20.209 1.00 87.69 102 TRP A C 1
ATOM 812 O O . TRP A 1 102 ? 5.441 -1.440 -21.293 1.00 87.69 102 TRP A O 1
ATOM 822 N N . LEU A 1 103 ? 4.094 -0.571 -19.715 1.00 86.44 103 LEU A N 1
ATOM 823 C CA . LEU A 1 103 ? 3.902 0.704 -20.399 1.00 86.44 103 LEU A CA 1
ATOM 824 C C . LEU A 1 103 ? 5.236 1.443 -20.589 1.00 86.44 103 LEU A C 1
ATOM 826 O O . LEU A 1 103 ? 5.518 1.958 -21.673 1.00 86.44 103 LEU A O 1
ATOM 830 N N . GLY A 1 104 ? 6.086 1.437 -19.561 1.00 82.25 104 GLY A N 1
ATOM 831 C CA . GLY A 1 104 ? 7.450 1.948 -19.611 1.00 82.25 104 GLY A CA 1
ATOM 832 C C . GLY A 1 104 ? 8.355 1.163 -20.557 1.00 82.25 104 GLY A C 1
ATOM 833 O O . GLY A 1 104 ? 9.152 1.759 -21.267 1.00 82.25 104 GLY A O 1
ATOM 834 N N . ARG A 1 105 ? 8.222 -0.160 -20.641 1.00 82.50 105 ARG A N 1
ATOM 835 C CA . ARG A 1 105 ? 9.038 -1.005 -21.522 1.00 82.50 105 ARG A CA 1
ATOM 836 C C . ARG A 1 105 ? 8.682 -0.817 -22.997 1.00 82.50 105 ARG A C 1
ATOM 838 O O . ARG A 1 105 ? 9.579 -0.737 -23.829 1.00 82.50 105 ARG A O 1
ATOM 845 N N . TRP A 1 106 ? 7.393 -0.717 -23.321 1.00 81.00 106 TRP A N 1
ATOM 846 C CA . TRP A 1 106 ? 6.922 -0.565 -24.702 1.00 81.00 106 TRP A CA 1
ATOM 847 C C . TRP A 1 106 ? 7.018 0.876 -25.205 1.00 81.00 106 TRP A C 1
ATOM 849 O O . TRP A 1 106 ? 7.492 1.110 -26.314 1.00 81.00 106 TRP A O 1
ATOM 859 N N . LYS A 1 107 ? 6.598 1.861 -24.399 1.00 76.62 107 LYS A N 1
ATOM 860 C CA . LYS A 1 107 ? 6.603 3.281 -24.801 1.00 76.62 107 LYS A CA 1
ATOM 861 C C . LYS A 1 107 ? 7.820 4.058 -24.305 1.00 76.62 107 LYS A C 1
ATOM 863 O O . LYS A 1 107 ? 7.998 5.210 -24.696 1.00 76.62 107 LYS A O 1
ATOM 868 N N . GLY A 1 108 ? 8.673 3.454 -23.479 1.00 67.44 108 GLY A N 1
ATOM 869 C CA . GLY A 1 108 ? 9.829 4.112 -22.873 1.00 67.44 108 GLY A CA 1
ATOM 870 C C . GLY A 1 108 ? 10.793 4.684 -23.890 1.00 67.44 108 GLY A C 1
ATOM 871 O O . GLY A 1 108 ? 11.193 5.827 -23.737 1.00 67.44 108 GLY A O 1
ATOM 872 N N . VAL A 1 109 ? 11.110 3.965 -24.968 1.00 64.00 109 VAL A N 1
ATOM 873 C CA . VAL A 1 109 ? 12.043 4.469 -25.994 1.00 64.00 109 VAL A CA 1
ATOM 874 C C . VAL A 1 109 ? 11.529 5.774 -26.619 1.00 64.00 109 VAL A C 1
ATOM 876 O O . VAL A 1 109 ? 12.275 6.748 -26.701 1.00 64.00 109 VAL A O 1
ATOM 879 N N . ALA A 1 110 ? 10.234 5.851 -26.945 1.00 66.00 110 ALA A N 1
ATOM 880 C CA . ALA A 1 110 ? 9.603 7.071 -27.454 1.00 66.00 110 ALA A CA 1
ATOM 881 C C . ALA A 1 110 ? 9.517 8.188 -26.391 1.00 66.00 110 ALA A C 1
ATOM 883 O O . ALA A 1 110 ? 9.707 9.367 -26.700 1.00 66.00 110 ALA A O 1
ATOM 884 N N . LEU A 1 111 ? 9.270 7.834 -25.124 1.00 62.62 111 LEU A N 1
ATOM 885 C CA . LEU A 1 111 ? 9.187 8.785 -24.010 1.00 62.62 111 LEU A CA 1
ATOM 886 C C . LEU A 1 111 ? 10.562 9.373 -23.640 1.00 62.62 111 LEU A C 1
ATOM 888 O O . LEU A 1 111 ? 10.685 10.578 -23.419 1.00 62.62 111 LEU A O 1
ATOM 892 N N . LEU A 1 112 ? 11.606 8.539 -23.613 1.00 63.09 112 LEU A N 1
ATOM 893 C CA . LEU A 1 112 ? 12.992 8.927 -23.343 1.00 63.09 112 LEU A CA 1
ATOM 894 C C . LEU A 1 112 ? 13.572 9.755 -24.491 1.00 63.09 112 LEU A C 1
ATOM 896 O O . LEU A 1 112 ? 14.306 10.706 -24.221 1.00 63.09 112 LEU A O 1
ATOM 900 N N . ALA A 1 113 ? 13.214 9.436 -25.740 1.00 62.66 113 ALA A N 1
ATOM 901 C CA . ALA A 1 113 ? 13.587 10.235 -26.905 1.00 62.66 113 ALA A CA 1
ATOM 902 C C . ALA A 1 113 ? 12.980 11.646 -26.842 1.00 62.66 113 ALA A C 1
ATOM 904 O O . ALA A 1 113 ? 13.651 12.629 -27.152 1.00 62.66 113 ALA A O 1
ATOM 905 N N . ARG A 1 114 ? 11.734 11.767 -26.368 1.00 63.88 114 ARG A N 1
ATOM 906 C CA . ARG A 1 114 ? 11.042 13.057 -26.252 1.00 63.88 114 ARG A CA 1
ATOM 907 C C . ARG A 1 114 ? 11.476 13.861 -25.014 1.00 63.88 114 ARG A C 1
ATOM 909 O O . ARG A 1 114 ? 11.400 15.086 -25.036 1.00 63.88 114 ARG A O 1
ATOM 916 N N . TRP A 1 115 ? 11.934 13.211 -23.935 1.00 62.00 115 TRP A N 1
ATOM 917 C CA . TRP A 1 115 ? 12.247 13.860 -22.649 1.00 62.00 115 TRP A CA 1
ATOM 918 C C . TRP A 1 115 ? 13.661 13.509 -22.138 1.00 62.00 115 TRP A C 1
ATOM 920 O O . TRP A 1 115 ? 13.858 12.624 -21.303 1.00 62.00 115 TRP A O 1
ATOM 930 N N . ARG A 1 116 ? 14.671 14.302 -22.539 1.00 62.91 116 ARG A N 1
ATOM 931 C CA . ARG A 1 116 ? 16.097 14.154 -22.133 1.00 62.91 11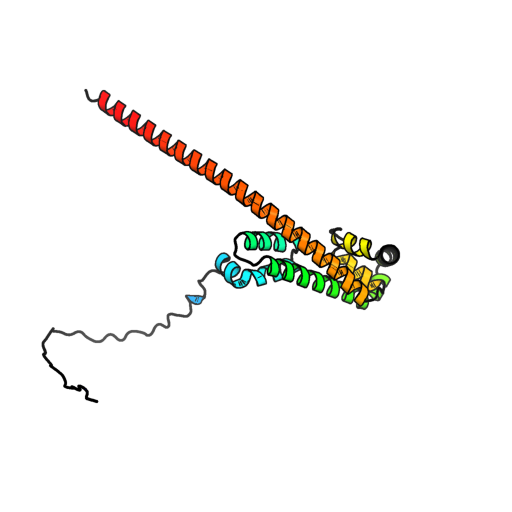6 ARG A CA 1
ATOM 932 C C . ARG A 1 116 ? 16.345 14.174 -20.613 1.00 62.91 116 ARG A C 1
ATOM 934 O O . ARG A 1 116 ? 17.366 13.664 -20.143 1.00 62.91 116 ARG A O 1
ATOM 941 N N . ARG A 1 117 ? 15.460 14.790 -19.815 1.00 61.31 117 ARG A N 1
ATOM 942 C CA . ARG A 1 117 ? 15.522 14.737 -18.336 1.00 61.31 117 ARG A CA 1
ATOM 943 C C . ARG A 1 117 ? 15.137 13.350 -17.808 1.00 61.31 117 ARG A C 1
ATOM 945 O O . ARG A 1 117 ? 15.822 12.841 -16.924 1.00 61.31 117 ARG A O 1
ATOM 952 N N . LEU A 1 118 ? 14.123 12.723 -18.406 1.00 59.38 118 LEU A N 1
ATOM 953 C CA . LEU A 1 118 ? 13.681 11.367 -18.082 1.00 59.38 118 LEU A CA 1
ATOM 954 C C . LEU A 1 118 ? 14.730 10.326 -18.476 1.00 59.38 118 LEU A C 1
ATOM 956 O O . LEU A 1 118 ? 15.015 9.435 -17.689 1.00 59.38 118 LEU A O 1
ATOM 960 N N . ALA A 1 119 ? 15.387 10.491 -19.628 1.00 60.28 119 ALA A N 1
ATOM 961 C CA . ALA A 1 119 ? 16.487 9.618 -20.042 1.00 60.28 119 ALA A CA 1
ATOM 962 C C . ALA A 1 119 ? 17.661 9.635 -19.043 1.00 60.28 119 ALA A C 1
ATOM 964 O O . ALA A 1 119 ? 18.171 8.589 -18.645 1.00 60.28 119 ALA A O 1
ATOM 965 N N . ARG A 1 120 ? 18.053 10.820 -18.552 1.00 62.84 120 ARG A N 1
ATOM 966 C CA . ARG A 1 120 ? 19.088 10.944 -17.508 1.00 62.84 120 ARG A CA 1
ATOM 967 C C . ARG A 1 120 ? 18.644 10.346 -16.172 1.00 62.84 120 ARG A C 1
ATOM 969 O O . ARG A 1 120 ? 19.467 9.738 -15.488 1.00 62.84 120 ARG A O 1
ATOM 976 N N . ALA A 1 121 ? 17.371 10.502 -15.807 1.00 61.62 121 ALA A N 1
ATOM 977 C CA . ALA A 1 121 ? 16.797 9.880 -14.618 1.00 61.62 121 ALA A CA 1
ATOM 978 C C . ALA A 1 121 ? 16.748 8.350 -14.744 1.00 61.62 121 ALA A C 1
ATOM 980 O O . ALA A 1 121 ? 17.133 7.670 -13.804 1.00 61.62 121 ALA A O 1
ATOM 981 N N . ALA A 1 122 ? 16.400 7.808 -15.913 1.00 60.25 122 ALA A N 1
ATOM 982 C CA . ALA A 1 122 ? 16.398 6.374 -16.194 1.00 60.25 122 ALA A CA 1
ATOM 983 C C . ALA A 1 122 ? 17.810 5.771 -16.134 1.00 60.25 122 ALA A C 1
ATOM 985 O O . ALA A 1 122 ? 17.997 4.706 -15.558 1.00 60.25 122 ALA A O 1
ATOM 986 N N . VAL A 1 123 ? 18.836 6.468 -16.638 1.00 63.44 123 VAL A N 1
ATOM 987 C CA . VAL A 1 123 ? 20.239 6.025 -16.518 1.00 63.44 123 VAL A CA 1
ATOM 988 C C . VAL A 1 123 ? 20.729 6.064 -15.063 1.00 63.44 123 VAL A C 1
ATOM 990 O O . VAL A 1 123 ? 21.494 5.193 -14.642 1.00 63.44 123 VAL A O 1
ATOM 993 N N . ARG A 1 124 ? 20.309 7.062 -14.274 1.00 63.38 124 ARG A N 1
ATOM 994 C CA . ARG A 1 124 ? 20.611 7.116 -12.833 1.00 63.38 124 ARG A CA 1
ATOM 995 C C . ARG A 1 124 ? 19.867 6.034 -12.059 1.00 63.38 124 ARG A C 1
ATOM 997 O O . ARG A 1 124 ? 20.496 5.354 -11.259 1.00 63.38 124 ARG A O 1
ATOM 1004 N N . ALA A 1 125 ? 18.583 5.836 -12.347 1.00 58.94 125 ALA A N 1
ATOM 1005 C CA . ALA A 1 125 ? 17.763 4.774 -11.781 1.00 58.94 125 ALA A CA 1
ATOM 1006 C C . ALA A 1 125 ? 18.360 3.406 -12.116 1.00 58.94 125 ALA A C 1
ATOM 1008 O O . ALA A 1 125 ? 18.557 2.611 -11.214 1.00 58.94 125 ALA A O 1
ATOM 1009 N N . ARG A 1 126 ? 18.784 3.172 -13.365 1.00 62.34 126 ARG A N 1
ATOM 1010 C CA . ARG A 1 126 ? 19.503 1.956 -13.769 1.00 62.34 126 ARG A CA 1
ATOM 1011 C C . ARG A 1 126 ? 20.780 1.755 -12.957 1.00 62.34 126 ARG A C 1
ATOM 1013 O O . ARG A 1 126 ? 21.019 0.655 -12.487 1.00 62.34 126 ARG A O 1
ATOM 1020 N N . ARG A 1 127 ? 21.591 2.798 -12.744 1.00 65.56 127 ARG A N 1
ATOM 1021 C CA . ARG A 1 127 ? 22.803 2.697 -11.908 1.00 65.56 127 ARG A CA 1
ATOM 1022 C C . ARG A 1 127 ? 22.499 2.439 -10.431 1.00 65.56 127 ARG A C 1
ATOM 1024 O O . ARG A 1 127 ? 23.233 1.679 -9.811 1.00 65.56 127 ARG A O 1
ATOM 1031 N N . LEU A 1 128 ? 21.444 3.038 -9.878 1.00 61.69 128 LEU A N 1
ATOM 1032 C CA . LEU A 1 128 ? 21.010 2.789 -8.499 1.00 61.69 128 LEU A CA 1
ATOM 1033 C C . LEU A 1 128 ? 20.439 1.378 -8.333 1.00 61.69 128 LEU A C 1
ATOM 1035 O O . LEU A 1 128 ? 20.864 0.662 -7.436 1.00 61.69 128 LEU A O 1
ATOM 1039 N N . VAL A 1 129 ? 19.557 0.957 -9.241 1.00 62.16 129 VAL A N 1
ATOM 1040 C CA . VAL A 1 129 ? 18.936 -0.373 -9.253 1.00 62.16 129 VAL A CA 1
ATOM 1041 C C . VAL A 1 129 ? 19.980 -1.460 -9.497 1.00 62.16 129 VAL A C 1
ATOM 1043 O O . VAL A 1 129 ? 19.919 -2.491 -8.849 1.00 62.16 129 VAL A O 1
ATOM 1046 N N . LEU A 1 130 ? 20.977 -1.244 -10.361 1.00 64.62 130 LEU A N 1
ATOM 1047 C CA . LEU A 1 130 ? 22.063 -2.214 -10.554 1.00 64.62 130 LEU A CA 1
ATOM 1048 C C . LEU A 1 130 ? 23.034 -2.265 -9.365 1.00 64.62 130 LEU A C 1
ATOM 1050 O O . LEU A 1 130 ? 23.587 -3.323 -9.095 1.00 64.62 130 LEU A O 1
ATOM 1054 N N . ARG A 1 131 ? 23.251 -1.148 -8.653 1.00 67.69 131 ARG A N 1
ATOM 1055 C CA . ARG A 1 131 ? 24.101 -1.127 -7.447 1.00 67.69 131 ARG A CA 1
ATOM 1056 C C . ARG A 1 131 ? 23.393 -1.682 -6.209 1.00 67.69 131 ARG A C 1
ATOM 1058 O O . ARG A 1 131 ? 24.043 -2.320 -5.396 1.00 67.69 131 ARG A O 1
ATOM 1065 N N . HIS A 1 132 ? 22.094 -1.425 -6.057 1.00 65.62 132 HIS A N 1
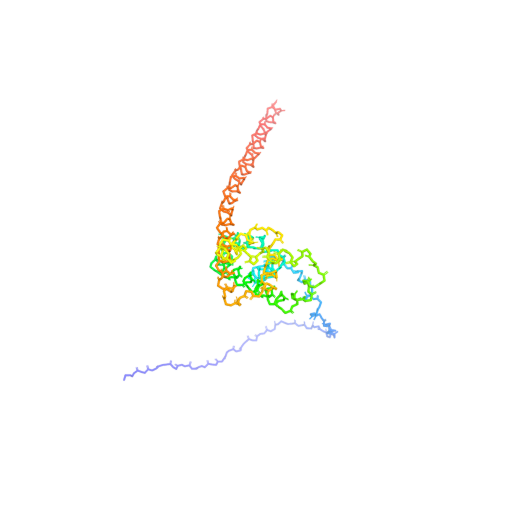ATOM 1066 C CA . HIS A 1 132 ? 21.286 -1.833 -4.903 1.00 65.62 132 HIS A CA 1
ATOM 1067 C C . HIS A 1 132 ? 19.863 -2.213 -5.352 1.00 65.62 132 HIS A C 1
ATOM 1069 O O . HIS A 1 132 ? 18.917 -1.451 -5.112 1.00 65.62 132 HIS A O 1
ATOM 1075 N N . PRO A 1 133 ? 19.679 -3.370 -6.010 1.00 60.22 133 PRO A N 1
ATOM 1076 C CA . PRO A 1 133 ? 18.388 -3.768 -6.582 1.00 60.22 133 PRO A CA 1
ATOM 1077 C C . PRO A 1 133 ? 17.292 -3.899 -5.522 1.00 60.22 133 PRO A C 1
ATOM 1079 O O . PRO A 1 133 ? 16.163 -3.463 -5.741 1.00 60.22 133 PRO A O 1
ATOM 1082 N N . HIS A 1 134 ? 17.643 -4.402 -4.340 1.00 60.78 134 HIS A N 1
ATOM 1083 C CA . HIS A 1 134 ? 16.711 -4.589 -3.229 1.00 60.78 134 HIS A CA 1
ATOM 1084 C C . HIS A 1 134 ? 16.263 -3.254 -2.608 1.00 60.78 134 HIS A C 1
ATOM 1086 O O . HIS A 1 134 ? 15.067 -2.990 -2.500 1.00 60.78 134 HIS A O 1
ATOM 1092 N N . ALA A 1 135 ? 17.206 -2.370 -2.267 1.00 59.72 135 ALA A N 1
ATOM 1093 C CA . ALA A 1 135 ? 16.895 -1.093 -1.619 1.00 59.72 135 ALA A CA 1
ATOM 1094 C C . ALA A 1 135 ? 16.230 -0.084 -2.571 1.00 59.72 135 ALA A C 1
ATOM 1096 O O . ALA A 1 135 ? 15.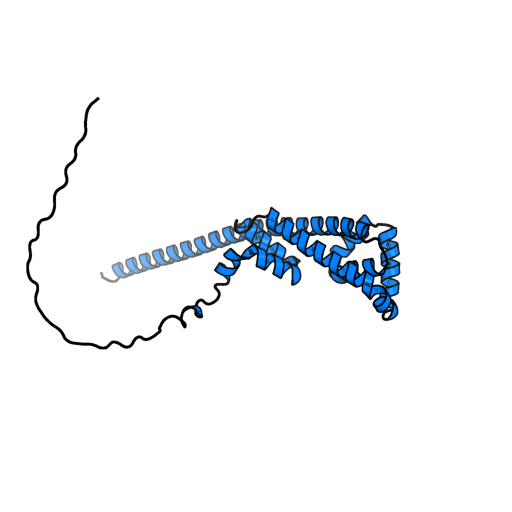388 0.706 -2.149 1.00 59.72 135 ALA A O 1
ATOM 1097 N N . SER A 1 136 ? 16.569 -0.122 -3.864 1.00 60.44 136 SER A N 1
ATOM 1098 C CA . SER A 1 136 ? 16.046 0.839 -4.842 1.00 60.44 136 SER A CA 1
ATOM 1099 C C . SER A 1 136 ? 14.558 0.637 -5.124 1.00 60.44 136 SER A C 1
ATOM 1101 O O . SER A 1 136 ? 13.824 1.615 -5.227 1.00 60.44 136 SER A O 1
ATOM 1103 N N . VAL A 1 137 ? 14.092 -0.612 -5.226 1.00 61.19 137 VAL A N 1
ATOM 1104 C CA . VAL A 1 137 ? 12.670 -0.891 -5.496 1.00 61.19 137 VAL A CA 1
ATOM 1105 C C . VAL A 1 137 ? 11.805 -0.590 -4.273 1.00 61.19 137 VAL A C 1
ATOM 1107 O O . VAL A 1 137 ? 10.732 -0.006 -4.412 1.00 61.19 137 VAL A O 1
ATOM 1110 N N . ILE A 1 138 ? 12.303 -0.900 -3.074 1.00 60.50 138 ILE A N 1
ATOM 1111 C CA . ILE A 1 138 ? 11.618 -0.564 -1.821 1.00 60.50 138 ILE A CA 1
ATOM 1112 C C . ILE A 1 138 ? 11.566 0.962 -1.644 1.00 60.50 138 ILE A C 1
ATOM 1114 O O . ILE A 1 138 ? 10.492 1.515 -1.423 1.00 60.50 138 ILE A O 1
ATOM 1118 N N . GLY A 1 139 ? 12.688 1.667 -1.824 1.00 58.62 139 GLY A N 1
ATOM 1119 C CA . GLY A 1 139 ? 12.765 3.122 -1.646 1.00 58.62 139 GLY A CA 1
ATOM 1120 C C . GLY A 1 139 ? 11.912 3.923 -2.636 1.00 58.62 139 GLY A C 1
ATOM 1121 O O . GLY A 1 139 ? 11.295 4.917 -2.259 1.00 58.62 139 GLY A O 1
ATOM 1122 N N . VAL A 1 140 ? 11.804 3.465 -3.889 1.00 60.25 140 VAL A N 1
ATOM 1123 C CA . VAL A 1 140 ? 10.930 4.078 -4.909 1.00 60.25 140 VAL A CA 1
ATOM 1124 C C . VAL A 1 140 ? 9.453 4.023 -4.510 1.00 60.25 140 VAL A C 1
ATOM 1126 O O . VAL A 1 140 ? 8.703 4.934 -4.855 1.00 60.25 140 VAL A O 1
ATOM 1129 N N . ARG A 1 141 ? 9.042 3.000 -3.751 1.00 62.09 141 ARG A N 1
ATOM 1130 C CA . ARG A 1 141 ? 7.651 2.811 -3.330 1.00 62.09 141 ARG A CA 1
ATOM 1131 C C . ARG A 1 141 ? 7.207 3.782 -2.230 1.00 62.09 141 ARG A C 1
ATOM 1133 O O . ARG A 1 141 ? 6.037 4.141 -2.190 1.00 62.09 141 ARG A O 1
ATOM 1140 N N . PHE A 1 142 ? 8.130 4.239 -1.379 1.00 54.78 142 PHE A N 1
ATOM 1141 C CA . PHE A 1 142 ? 7.851 5.221 -0.317 1.00 54.78 142 PHE A CA 1
ATOM 1142 C C . PHE A 1 142 ? 8.035 6.677 -0.762 1.00 54.78 142 PHE A C 1
ATOM 1144 O O . PHE A 1 142 ? 7.586 7.600 -0.086 1.00 54.78 142 PHE A O 1
ATOM 1151 N N . ALA A 1 143 ? 8.663 6.911 -1.915 1.00 58.09 143 ALA A N 1
ATOM 1152 C CA . ALA A 1 143 ? 8.740 8.236 -2.507 1.00 58.09 143 ALA A CA 1
ATOM 1153 C C . ALA A 1 143 ? 7.435 8.541 -3.266 1.00 58.09 143 ALA A C 1
ATOM 1155 O O . ALA A 1 143 ? 7.239 8.089 -4.393 1.00 58.09 143 ALA A O 1
ATOM 1156 N N . TYR A 1 144 ? 6.557 9.338 -2.649 1.00 48.84 144 TYR A N 1
ATOM 1157 C CA . TYR A 1 144 ? 5.182 9.638 -3.090 1.00 48.84 144 TYR A CA 1
ATOM 1158 C C . TYR A 1 144 ? 5.037 9.985 -4.593 1.00 48.84 144 TYR A C 1
ATOM 1160 O O . TYR A 1 144 ? 4.081 9.571 -5.237 1.00 48.84 144 TYR A O 1
ATOM 1168 N N . GLY A 1 145 ? 6.016 10.678 -5.1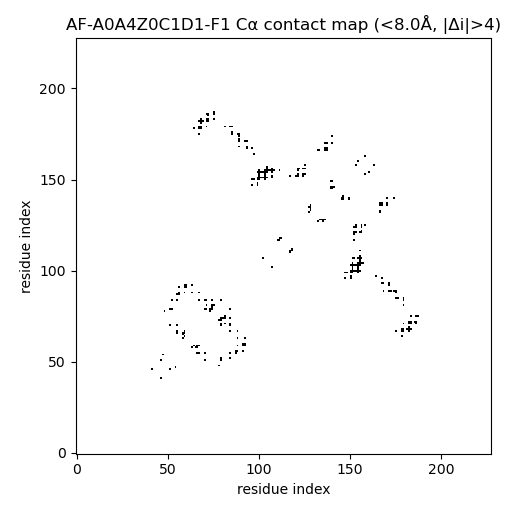96 1.00 52.44 145 GLY A N 1
ATOM 1169 C CA . GLY A 1 145 ? 6.033 10.997 -6.637 1.00 52.44 145 GLY A CA 1
ATOM 1170 C C . GLY A 1 145 ? 6.715 9.959 -7.548 1.00 52.44 145 GLY A C 1
ATOM 1171 O O . GLY A 1 145 ? 6.498 9.961 -8.760 1.00 52.44 145 GLY A O 1
ATOM 1172 N N . LEU A 1 146 ? 7.536 9.061 -6.995 1.00 56.88 146 LEU A N 1
ATOM 1173 C CA . LEU A 1 146 ? 8.177 7.966 -7.734 1.00 56.88 146 LEU A CA 1
ATOM 1174 C C . LEU A 1 146 ? 7.363 6.665 -7.707 1.00 56.88 146 LEU A C 1
ATOM 1176 O O . LEU A 1 146 ? 7.654 5.791 -8.516 1.00 56.88 146 LEU A O 1
ATOM 1180 N N . ARG A 1 147 ? 6.323 6.540 -6.874 1.00 64.75 147 ARG A N 1
ATOM 1181 C CA . ARG A 1 147 ? 5.436 5.362 -6.854 1.00 64.75 147 ARG A CA 1
ATOM 1182 C C . ARG A 1 147 ? 4.856 5.043 -8.240 1.00 64.75 147 ARG A C 1
ATOM 1184 O O . ARG A 1 147 ? 4.812 3.887 -8.634 1.00 64.75 147 ARG A O 1
ATOM 1191 N N . THR A 1 148 ? 4.475 6.066 -9.006 1.00 66.31 148 THR A N 1
ATOM 1192 C CA . THR A 1 148 ? 3.875 5.899 -10.343 1.00 66.31 148 THR A CA 1
ATOM 1193 C C . THR A 1 148 ? 4.918 5.995 -11.458 1.00 66.31 148 THR A C 1
ATOM 1195 O O . THR A 1 148 ? 4.893 5.236 -12.424 1.00 66.31 148 THR A O 1
ATOM 1198 N N . ALA A 1 149 ? 5.873 6.922 -11.330 1.00 69.31 149 ALA A N 1
ATOM 1199 C CA . ALA A 1 149 ? 6.897 7.149 -12.351 1.00 69.31 149 ALA A CA 1
ATOM 1200 C C . ALA A 1 149 ? 8.028 6.105 -12.309 1.00 69.31 149 ALA A C 1
ATOM 1202 O O . ALA A 1 149 ? 8.644 5.809 -13.330 1.00 69.31 149 ALA A O 1
ATOM 1203 N N . GLY A 1 150 ? 8.312 5.541 -11.137 1.00 75.31 150 GLY A N 1
ATOM 1204 C CA . GLY A 1 150 ? 9.409 4.616 -10.872 1.00 75.31 150 GLY A CA 1
ATOM 1205 C C . GLY A 1 150 ? 9.304 3.312 -11.660 1.00 75.31 150 GLY A C 1
ATOM 1206 O O . GLY A 1 150 ? 10.218 3.042 -12.441 1.00 75.31 150 GLY A O 1
ATOM 1207 N N . PRO A 1 151 ? 8.204 2.540 -11.541 1.00 80.81 151 PRO A N 1
ATOM 1208 C CA . PRO A 1 151 ? 7.977 1.340 -12.350 1.00 80.81 151 PRO A CA 1
ATOM 1209 C C . PRO A 1 151 ? 8.121 1.604 -13.851 1.00 80.81 151 PRO A C 1
ATOM 1211 O O . PRO A 1 151 ? 8.786 0.852 -14.562 1.00 80.81 151 PRO A O 1
ATOM 1214 N N . MET A 1 152 ? 7.584 2.734 -14.320 1.00 79.12 152 MET A N 1
ATOM 1215 C CA . MET A 1 152 ? 7.650 3.142 -15.721 1.00 79.12 152 MET A CA 1
ATOM 1216 C C . MET A 1 152 ? 9.087 3.457 -16.173 1.00 79.12 152 MET A C 1
ATOM 1218 O O . MET A 1 152 ? 9.519 3.004 -17.234 1.00 79.12 152 MET A O 1
ATOM 1222 N N . LEU A 1 153 ? 9.868 4.182 -15.363 1.00 74.75 153 LEU A N 1
ATOM 1223 C CA . LEU A 1 153 ? 11.286 4.453 -15.638 1.00 74.75 153 LEU A CA 1
ATOM 1224 C C . LEU A 1 153 ? 12.132 3.174 -15.614 1.00 74.75 153 LEU A C 1
ATOM 1226 O O . LEU A 1 153 ? 13.033 3.020 -16.440 1.00 74.75 153 LEU A O 1
ATOM 1230 N N . ILE A 1 154 ? 11.851 2.262 -14.681 1.00 77.38 154 ILE A N 1
ATOM 1231 C CA . ILE A 1 154 ? 12.542 0.972 -14.570 1.00 77.38 154 ILE A CA 1
ATOM 1232 C C . ILE A 1 154 ? 12.236 0.110 -15.800 1.00 77.38 154 ILE A C 1
ATOM 1234 O O . ILE A 1 154 ? 13.167 -0.426 -16.405 1.00 77.38 154 ILE A O 1
ATOM 1238 N N . GLY A 1 155 ? 10.975 0.047 -16.235 1.00 78.25 155 GLY A N 1
ATOM 1239 C CA . GLY A 1 155 ? 10.581 -0.623 -17.476 1.00 78.25 155 GLY A CA 1
ATOM 1240 C C . GLY A 1 155 ? 11.295 -0.062 -18.702 1.00 78.25 155 GLY A C 1
ATOM 1241 O O . GLY A 1 155 ? 11.854 -0.816 -19.499 1.00 78.25 155 GLY A O 1
ATOM 1242 N N . ALA A 1 156 ? 11.386 1.263 -18.797 1.00 75.12 156 ALA A N 1
ATOM 1243 C CA . ALA A 1 156 ? 12.087 1.937 -19.884 1.00 75.12 156 ALA A CA 1
ATOM 1244 C C . ALA A 1 156 ? 13.617 1.748 -19.866 1.00 75.12 156 ALA A C 1
ATOM 1246 O O . ALA A 1 156 ? 14.275 1.901 -20.893 1.00 75.12 156 ALA A O 1
ATOM 1247 N N . SER A 1 157 ? 14.196 1.413 -18.709 1.00 72.00 157 SER A N 1
ATOM 1248 C CA . SER A 1 157 ? 15.634 1.159 -18.551 1.00 72.00 157 SER A CA 1
ATOM 1249 C C . SER A 1 157 ? 16.082 -0.222 -19.049 1.00 72.00 157 SER A C 1
ATOM 1251 O O . SER A 1 157 ? 17.284 -0.482 -19.129 1.00 72.00 157 SER A O 1
ATOM 1253 N N . GLY A 1 158 ? 15.126 -1.100 -19.378 1.00 72.62 158 GLY A N 1
ATOM 1254 C CA . GLY A 1 158 ? 15.387 -2.433 -19.918 1.00 72.62 158 GLY A CA 1
ATOM 1255 C C . GLY A 1 158 ? 15.629 -3.527 -18.874 1.00 72.62 158 GLY A C 1
ATOM 1256 O O . GLY A 1 158 ? 16.020 -4.628 -19.258 1.00 72.62 158 GLY A O 1
ATOM 1257 N N . LEU A 1 159 ? 15.378 -3.274 -17.581 1.00 76.31 159 LEU A N 1
ATOM 1258 C CA . LEU A 1 159 ? 15.464 -4.295 -16.523 1.00 76.31 159 LEU A CA 1
ATOM 1259 C C . LEU A 1 159 ? 14.628 -5.539 -16.902 1.00 76.31 159 LEU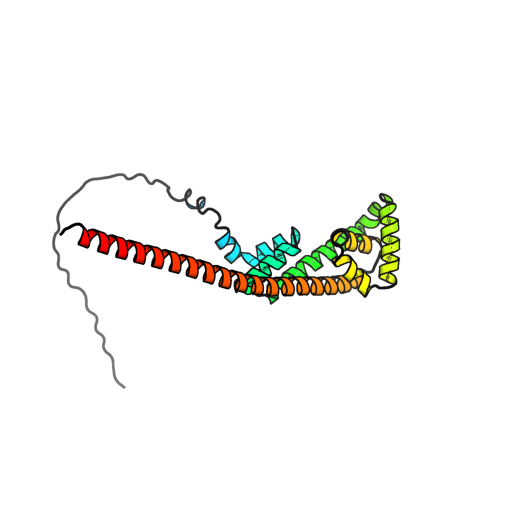 A C 1
ATOM 1261 O O . LEU A 1 159 ? 13.530 -5.354 -17.427 1.00 76.31 159 LEU A O 1
ATOM 1265 N N . PRO A 1 160 ? 15.079 -6.785 -16.666 1.00 82.88 160 PRO A N 1
ATOM 1266 C CA . PRO A 1 160 ? 14.281 -7.982 -16.943 1.00 82.88 160 PRO A CA 1
ATOM 1267 C C . PRO A 1 160 ? 12.944 -7.992 -16.184 1.00 82.88 160 PRO A C 1
ATOM 1269 O O . PRO A 1 160 ? 12.899 -7.665 -14.998 1.00 82.88 160 PRO A O 1
ATOM 1272 N N . ALA A 1 161 ? 11.862 -8.403 -16.854 1.00 85.19 161 ALA A N 1
ATOM 1273 C CA . ALA A 1 161 ? 10.509 -8.369 -16.288 1.00 85.19 161 ALA A CA 1
ATOM 1274 C C . ALA A 1 161 ? 10.367 -9.241 -15.032 1.00 85.19 161 ALA A C 1
ATOM 1276 O O . ALA A 1 161 ? 9.734 -8.825 -14.069 1.00 85.19 161 ALA A O 1
ATOM 1277 N N . TRP A 1 162 ? 11.016 -10.409 -14.998 1.00 84.88 162 TRP A N 1
ATOM 1278 C CA . TRP A 1 162 ? 10.969 -11.309 -13.843 1.00 84.88 162 TRP A CA 1
ATOM 1279 C C . TRP A 1 162 ? 11.635 -10.705 -12.595 1.00 84.88 162 TRP A C 1
ATOM 1281 O O . TRP A 1 162 ? 11.095 -10.820 -11.498 1.00 84.88 162 TRP A O 1
ATOM 1291 N N . GLN A 1 163 ? 12.765 -10.001 -12.757 1.00 82.75 163 GLN A N 1
ATOM 1292 C CA . GLN A 1 163 ? 13.451 -9.328 -11.644 1.00 82.75 163 GLN A CA 1
ATOM 1293 C C . GLN A 1 163 ? 12.583 -8.209 -11.079 1.00 82.75 163 GLN A C 1
ATOM 1295 O O . GLN A 1 163 ? 12.432 -8.089 -9.864 1.00 82.75 163 GLN A O 1
ATOM 1300 N N . PHE A 1 164 ? 11.977 -7.412 -11.964 1.00 84.00 164 PHE A N 1
ATOM 1301 C CA . PHE A 1 164 ? 11.032 -6.383 -11.551 1.00 84.00 164 PHE A CA 1
ATOM 1302 C C . PHE A 1 164 ? 9.822 -6.990 -10.836 1.00 84.00 164 PHE A C 1
ATOM 1304 O O . PHE A 1 164 ? 9.431 -6.496 -9.783 1.00 84.00 164 PHE A O 1
ATOM 1311 N N . ALA A 1 165 ? 9.251 -8.072 -11.368 1.00 87.31 165 ALA A N 1
ATOM 1312 C CA . ALA A 1 165 ? 8.075 -8.726 -10.808 1.00 87.31 165 ALA A CA 1
ATOM 1313 C C . ALA A 1 165 ? 8.295 -9.218 -9.373 1.00 87.31 165 ALA A C 1
ATOM 1315 O O . ALA A 1 165 ? 7.469 -8.943 -8.505 1.00 87.31 165 ALA A O 1
ATOM 1316 N N . LEU A 1 166 ? 9.435 -9.859 -9.104 1.00 85.31 166 LEU A N 1
ATOM 1317 C CA . LEU A 1 166 ? 9.816 -10.307 -7.761 1.00 85.31 166 LEU A CA 1
ATOM 1318 C C . LEU A 1 166 ? 10.046 -9.136 -6.799 1.00 85.31 166 LEU A C 1
ATOM 1320 O O . LEU A 1 166 ? 9.506 -9.122 -5.695 1.00 85.31 166 LEU A O 1
ATOM 1324 N N . LEU A 1 167 ? 10.819 -8.131 -7.216 1.00 81.62 167 LEU A N 1
ATOM 1325 C CA . LEU A 1 167 ? 11.127 -6.987 -6.354 1.00 81.62 167 LEU A CA 1
ATOM 1326 C C . LEU A 1 167 ? 9.883 -6.132 -6.065 1.00 81.62 167 LEU A C 1
ATOM 1328 O O . LEU A 1 167 ? 9.691 -5.687 -4.935 1.00 81.62 167 LEU A O 1
ATOM 1332 N N . SER A 1 168 ? 9.023 -5.926 -7.066 1.00 87.25 168 SER A N 1
ATOM 1333 C CA . SER A 1 168 ? 7.751 -5.210 -6.903 1.00 87.25 168 SER A CA 1
ATOM 1334 C C . SER A 1 168 ? 6.764 -5.991 -6.042 1.00 87.25 168 SER A C 1
ATOM 1336 O O . SER A 1 168 ? 6.076 -5.372 -5.239 1.00 87.25 168 SER A O 1
ATOM 1338 N N . ALA A 1 169 ? 6.732 -7.327 -6.128 1.00 89.25 169 ALA A N 1
ATOM 1339 C CA . ALA A 1 169 ? 5.923 -8.150 -5.231 1.00 89.25 169 ALA A CA 1
ATOM 1340 C C . ALA A 1 169 ? 6.364 -7.963 -3.773 1.00 89.25 169 ALA A C 1
ATOM 1342 O O . ALA A 1 169 ? 5.546 -7.647 -2.915 1.00 89.25 169 ALA A O 1
ATOM 1343 N N . LEU A 1 170 ? 7.665 -8.064 -3.487 1.00 86.31 170 LEU A N 1
ATOM 1344 C CA . LEU A 1 170 ? 8.184 -7.836 -2.133 1.00 86.31 170 LEU A CA 1
ATOM 1345 C C . LEU A 1 170 ? 7.847 -6.432 -1.620 1.00 86.31 170 LEU A C 1
ATOM 1347 O O . LEU A 1 170 ? 7.389 -6.272 -0.489 1.00 86.31 170 LEU A O 1
ATOM 1351 N N . ALA A 1 171 ? 8.022 -5.416 -2.464 1.00 84.06 171 ALA A N 1
ATOM 1352 C CA . ALA A 1 171 ? 7.697 -4.045 -2.102 1.00 84.06 171 ALA A CA 1
ATOM 1353 C C . ALA A 1 171 ? 6.183 -3.856 -1.871 1.00 84.06 171 ALA A C 1
ATOM 1355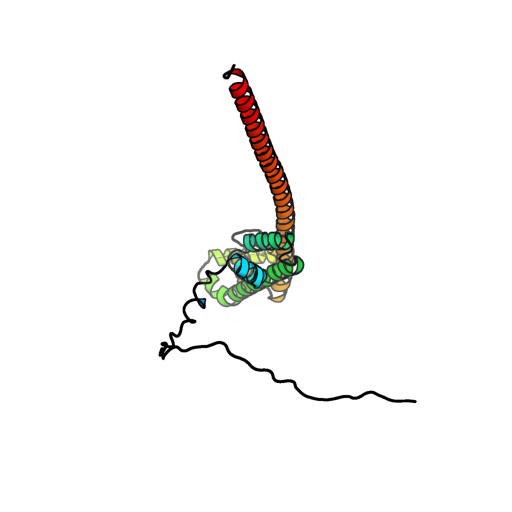 O O . ALA A 1 171 ? 5.791 -3.174 -0.924 1.00 84.06 171 ALA A O 1
ATOM 1356 N N . ALA A 1 172 ? 5.330 -4.487 -2.685 1.00 88.75 172 ALA A N 1
ATOM 1357 C CA . ALA A 1 172 ? 3.879 -4.471 -2.522 1.00 88.75 172 ALA A CA 1
ATOM 1358 C C . ALA A 1 172 ? 3.421 -5.170 -1.246 1.00 88.75 172 ALA A C 1
ATOM 1360 O O . ALA A 1 172 ? 2.574 -4.626 -0.541 1.00 88.75 172 ALA A O 1
ATOM 1361 N N . ALA A 1 173 ? 4.018 -6.313 -0.911 1.00 89.94 173 ALA A N 1
ATOM 1362 C CA . ALA A 1 173 ? 3.718 -7.038 0.317 1.00 89.94 173 ALA A CA 1
ATOM 1363 C C . ALA A 1 173 ? 4.117 -6.222 1.552 1.00 89.94 173 ALA A C 1
ATOM 1365 O O . ALA A 1 173 ? 3.328 -6.092 2.485 1.00 89.94 173 ALA A O 1
ATOM 1366 N N . LEU A 1 174 ? 5.306 -5.607 1.532 1.00 86.88 174 LEU A N 1
ATOM 1367 C CA . LEU A 1 174 ? 5.768 -4.743 2.617 1.00 86.88 174 LEU A CA 1
ATOM 1368 C C . LEU A 1 174 ? 4.847 -3.530 2.800 1.00 86.88 174 LEU A C 1
ATOM 1370 O O . LEU A 1 174 ? 4.448 -3.221 3.918 1.00 86.88 174 LEU A O 1
ATOM 1374 N N . TRP A 1 175 ? 4.477 -2.864 1.705 1.00 85.75 175 TRP A N 1
ATOM 1375 C CA . TRP A 1 175 ? 3.574 -1.713 1.737 1.00 85.75 175 TRP A CA 1
ATOM 1376 C C . TRP A 1 175 ? 2.178 -2.077 2.249 1.00 85.75 175 TRP A C 1
ATOM 1378 O O . TRP A 1 175 ? 1.668 -1.410 3.148 1.00 85.75 175 TRP A O 1
ATOM 1388 N N . ALA A 1 176 ? 1.587 -3.158 1.728 1.00 89.44 176 ALA A N 1
ATOM 1389 C CA . ALA A 1 176 ? 0.293 -3.652 2.188 1.00 89.44 176 ALA A CA 1
ATOM 1390 C C . ALA A 1 176 ? 0.354 -4.020 3.675 1.00 89.44 176 ALA A C 1
ATOM 1392 O O . ALA A 1 176 ? -0.552 -3.677 4.429 1.00 89.44 176 ALA A O 1
ATOM 1393 N N . GLY A 1 177 ? 1.451 -4.647 4.110 1.00 86.06 177 GLY A N 1
ATOM 1394 C CA . GLY A 1 177 ? 1.694 -4.992 5.506 1.00 86.06 177 GLY A CA 1
ATOM 1395 C C . GLY A 1 177 ? 1.742 -3.760 6.400 1.00 86.06 177 GLY A C 1
ATOM 1396 O O . GLY A 1 177 ? 1.012 -3.709 7.381 1.00 86.06 177 GLY A O 1
ATOM 1397 N N . ILE A 1 178 ? 2.533 -2.747 6.034 1.00 83.75 178 ILE A N 1
ATOM 1398 C CA . ILE A 1 178 ? 2.658 -1.493 6.794 1.00 83.75 178 ILE A CA 1
ATOM 1399 C C . ILE A 1 178 ? 1.317 -0.765 6.899 1.00 83.75 178 ILE A C 1
ATOM 1401 O O . ILE A 1 178 ? 0.957 -0.313 7.980 1.00 83.75 178 ILE A O 1
ATOM 1405 N N . LEU A 1 179 ? 0.560 -0.644 5.806 1.00 83.88 179 LEU A N 1
ATOM 1406 C CA . LEU A 1 179 ? -0.731 0.044 5.861 1.00 83.88 179 LEU A CA 1
ATOM 1407 C C . LEU A 1 179 ? -1.788 -0.752 6.624 1.00 83.88 179 LEU A C 1
ATOM 1409 O O . LEU A 1 179 ? -2.563 -0.158 7.368 1.00 83.88 179 LEU A O 1
ATOM 1413 N N . CYS A 1 180 ? -1.802 -2.080 6.492 1.00 87.88 180 CYS A N 1
ATOM 1414 C CA . CYS A 1 180 ? -2.707 -2.920 7.272 1.00 87.88 180 CYS A CA 1
ATOM 1415 C C . CYS A 1 180 ? -2.363 -2.878 8.768 1.00 87.88 180 CYS A C 1
ATOM 1417 O O . CYS A 1 180 ? -3.264 -2.819 9.597 1.00 87.88 180 CYS A O 1
ATOM 1419 N N . THR A 1 181 ? -1.085 -2.881 9.152 1.00 81.12 181 THR A N 1
ATOM 1420 C CA . THR A 1 181 ? -0.710 -2.775 10.571 1.00 81.12 181 THR A CA 1
ATOM 1421 C C . THR A 1 181 ? -0.996 -1.382 11.116 1.00 81.12 181 THR A C 1
ATOM 1423 O O . THR A 1 181 ? -1.601 -1.261 12.180 1.00 81.12 181 THR A O 1
ATOM 1426 N N . LEU A 1 182 ? -0.645 -0.330 10.373 1.00 78.00 182 LEU A N 1
ATOM 1427 C CA . LEU A 1 182 ? -0.919 1.052 10.761 1.00 78.00 182 LEU A CA 1
ATOM 1428 C C . LEU A 1 182 ? -2.424 1.309 10.886 1.00 78.00 182 LEU A C 1
ATOM 1430 O O . LEU A 1 182 ? -2.867 1.868 11.885 1.00 78.00 182 LEU A O 1
ATOM 1434 N N . GLY A 1 183 ? -3.213 0.856 9.910 1.00 78.62 183 GLY A N 1
ATOM 1435 C CA . GLY A 1 183 ? -4.669 0.959 9.934 1.00 78.62 183 GLY A CA 1
ATOM 1436 C C . GLY A 1 183 ? -5.285 0.201 11.107 1.00 78.62 183 GLY A C 1
ATOM 1437 O O . GLY A 1 183 ? -6.223 0.697 11.722 1.00 78.62 183 GLY A O 1
ATOM 1438 N N . TRP A 1 184 ? -4.731 -0.959 11.470 1.00 83.50 184 TRP A N 1
ATOM 1439 C CA . TRP A 1 184 ? -5.206 -1.748 12.604 1.00 83.50 184 TRP A CA 1
ATOM 1440 C C . TRP A 1 184 ? -4.918 -1.060 13.941 1.00 83.50 184 TRP A C 1
ATOM 1442 O O . TRP A 1 184 ? -5.821 -0.900 14.758 1.00 83.50 184 TRP A O 1
ATOM 1452 N N . VAL A 1 185 ? -3.682 -0.594 14.149 1.00 79.88 185 VAL A N 1
ATOM 1453 C CA . VAL A 1 185 ? -3.297 0.150 15.362 1.00 79.88 185 VAL A CA 1
ATOM 1454 C C . VAL A 1 185 ? -4.090 1.453 15.471 1.00 79.88 185 VAL A C 1
ATOM 1456 O O . VAL A 1 185 ? -4.589 1.790 16.544 1.00 79.88 185 VAL A O 1
ATOM 1459 N N . PHE A 1 186 ? -4.270 2.166 14.358 1.00 76.12 186 PHE A N 1
ATOM 1460 C CA . PHE A 1 186 ? -5.096 3.368 14.314 1.00 76.12 186 PHE A CA 1
ATOM 1461 C C . PHE A 1 186 ? -6.559 3.068 14.654 1.00 76.12 186 PHE A C 1
ATOM 1463 O O . PHE A 1 186 ? -7.165 3.793 15.439 1.00 76.12 186 PHE A O 1
ATOM 1470 N N . ALA A 1 187 ? -7.123 1.982 14.120 1.00 79.12 187 ALA A N 1
ATOM 1471 C CA . ALA A 1 187 ? -8.481 1.551 14.429 1.00 79.12 187 ALA A CA 1
ATOM 1472 C C . ALA A 1 187 ? -8.662 1.230 15.922 1.00 79.12 187 ALA A C 1
ATOM 1474 O O . ALA A 1 187 ? -9.662 1.644 16.513 1.00 79.12 187 ALA A O 1
ATOM 1475 N N . GLN A 1 188 ? -7.679 0.568 16.540 1.00 80.69 188 GLN A N 1
ATOM 1476 C CA . GLN A 1 188 ? -7.660 0.300 17.980 1.00 80.69 188 GLN A CA 1
ATOM 1477 C C . GLN A 1 188 ? -7.603 1.594 18.803 1.00 80.69 188 GLN A C 1
ATOM 1479 O O . GLN A 1 188 ? -8.408 1.780 19.716 1.00 80.69 188 GLN A O 1
ATOM 1484 N N . ALA A 1 189 ? -6.697 2.516 18.461 1.00 72.75 189 ALA A N 1
ATOM 1485 C CA . ALA A 1 189 ? -6.576 3.806 19.141 1.00 72.75 189 ALA A CA 1
ATOM 1486 C C . ALA A 1 189 ? -7.861 4.638 19.004 1.00 72.75 189 ALA A C 1
ATOM 1488 O O . ALA A 1 189 ? -8.353 5.205 19.979 1.00 72.75 189 ALA A O 1
ATOM 1489 N N . LEU A 1 190 ? -8.455 4.656 17.809 1.00 73.44 190 LEU A N 1
ATOM 1490 C CA . LEU A 1 190 ? -9.717 5.335 17.549 1.00 73.44 190 LEU A CA 1
ATOM 1491 C C . LEU A 1 190 ? -10.852 4.732 18.383 1.00 73.44 190 LEU A C 1
ATOM 1493 O O . LEU A 1 190 ? -11.643 5.475 18.956 1.00 73.44 190 LEU A O 1
ATOM 1497 N N . GLN A 1 191 ? -10.921 3.404 18.502 1.00 80.69 191 GLN A N 1
ATOM 1498 C CA . GLN A 1 191 ? -11.910 2.742 19.351 1.00 80.69 191 GLN A CA 1
ATOM 1499 C C . GLN A 1 191 ? -11.744 3.125 20.827 1.00 80.69 191 GLN A C 1
ATOM 1501 O O . GLN A 1 191 ? -12.745 3.412 21.481 1.00 80.69 191 GLN A O 1
ATOM 1506 N N . GLN A 1 192 ? -10.512 3.193 21.337 1.00 76.12 192 GLN A N 1
ATOM 1507 C CA . GLN A 1 192 ? -10.249 3.646 22.706 1.00 76.12 192 GLN A CA 1
ATOM 1508 C C . GLN A 1 192 ? -10.695 5.097 22.910 1.00 76.12 192 GLN A C 1
ATOM 1510 O O . GLN A 1 192 ? -11.437 5.385 23.846 1.00 76.12 192 GLN A O 1
ATOM 1515 N N . VAL A 1 193 ? -10.326 6.007 22.004 1.00 72.81 193 VAL A N 1
ATOM 1516 C CA . VAL A 1 193 ? -10.744 7.418 22.069 1.00 72.81 193 VAL A CA 1
ATOM 1517 C C . VAL A 1 193 ? -12.266 7.550 22.014 1.00 72.81 193 VAL A C 1
ATOM 1519 O O . VAL A 1 193 ? -12.836 8.310 22.793 1.00 72.81 193 VAL A O 1
ATOM 1522 N N . LEU A 1 194 ? -12.945 6.789 21.148 1.00 72.75 194 LEU A N 1
ATOM 1523 C CA . LEU A 1 194 ? -14.409 6.784 21.080 1.00 72.75 194 LEU A CA 1
ATOM 1524 C C . LEU A 1 194 ? -15.042 6.265 22.375 1.00 72.75 194 LEU A C 1
ATOM 1526 O O . LEU A 1 194 ? -16.038 6.831 22.814 1.00 72.75 194 LEU A O 1
ATOM 1530 N N . GLN A 1 195 ? -14.476 5.235 23.005 1.00 73.19 195 GLN A N 1
ATOM 1531 C CA . GLN A 1 195 ? -14.953 4.731 24.297 1.00 73.19 195 GLN A CA 1
ATOM 1532 C C . GLN A 1 195 ? -14.778 5.770 25.414 1.00 73.19 195 GLN A C 1
ATOM 1534 O O . GLN A 1 195 ? -15.705 5.984 26.196 1.00 73.19 195 GLN A O 1
ATOM 1539 N N . TYR A 1 196 ? -13.643 6.477 25.456 1.00 66.88 196 TYR A N 1
ATOM 1540 C CA . TYR A 1 196 ? -13.436 7.593 26.388 1.00 66.88 196 TYR A CA 1
ATOM 1541 C C . TYR A 1 196 ? -14.407 8.750 26.121 1.00 66.88 196 TYR A C 1
ATOM 1543 O O . TYR A 1 196 ? -15.009 9.274 27.057 1.00 66.88 196 TYR A O 1
ATOM 1551 N N . ALA A 1 197 ? -14.615 9.118 24.855 1.00 61.19 197 ALA A N 1
ATOM 1552 C CA . ALA A 1 197 ? -15.550 10.170 24.468 1.00 61.19 197 ALA A CA 1
ATOM 1553 C C . ALA A 1 197 ? -17.001 9.809 24.825 1.00 61.19 197 ALA A C 1
ATOM 1555 O O . ALA A 1 197 ? -17.718 10.643 25.372 1.00 61.19 197 ALA A O 1
ATOM 1556 N N . GLN A 1 198 ? -17.418 8.559 24.602 1.00 60.41 198 GLN A N 1
ATOM 1557 C CA . GLN A 1 198 ? -18.728 8.057 25.024 1.00 60.41 198 GLN A CA 1
ATOM 1558 C C . GLN A 1 198 ? -18.870 8.041 26.549 1.00 60.41 198 GLN A C 1
ATOM 1560 O O . GLN A 1 198 ? -19.923 8.419 27.057 1.00 60.41 198 GLN A O 1
ATOM 1565 N N . GLY A 1 199 ? -17.817 7.679 27.288 1.00 60.41 199 GLY A N 1
ATOM 1566 C CA . GLY A 1 199 ? -17.797 7.752 28.752 1.00 60.41 199 GLY A CA 1
ATOM 1567 C C . GLY A 1 199 ? -17.963 9.181 29.278 1.00 60.41 199 GLY A C 1
ATOM 1568 O O . GLY A 1 199 ? -18.755 9.417 30.189 1.00 60.41 199 GLY A O 1
ATOM 1569 N N . VAL A 1 200 ? -17.290 10.156 28.660 1.00 60.75 200 VAL A N 1
ATOM 1570 C CA . VAL A 1 200 ? -17.423 11.585 29.000 1.00 60.75 200 VAL A CA 1
ATOM 1571 C C . VAL A 1 200 ? -18.801 12.129 28.609 1.00 60.75 200 VAL A C 1
ATOM 1573 O O . VAL A 1 200 ? -19.400 12.883 29.372 1.00 60.75 200 VAL A O 1
ATOM 1576 N N . GLN A 1 201 ? -19.350 11.717 27.465 1.00 58.72 201 GLN A N 1
ATOM 1577 C CA . GLN A 1 201 ? -20.671 12.139 26.993 1.00 58.72 201 GLN A CA 1
ATOM 1578 C C . GLN A 1 201 ? -21.805 11.556 27.853 1.00 58.72 201 GLN A C 1
ATOM 1580 O O . GLN A 1 201 ? -22.751 12.270 28.183 1.00 58.72 201 GLN A O 1
ATOM 1585 N N . LEU A 1 202 ? -21.678 10.298 28.292 1.00 61.66 202 LEU A N 1
ATOM 1586 C CA . LEU A 1 202 ? -22.560 9.677 29.287 1.00 61.66 202 LEU A CA 1
ATOM 1587 C C . LEU A 1 202 ? -22.422 10.343 30.660 1.00 61.66 202 LEU A C 1
ATOM 1589 O O . LEU A 1 202 ? -23.432 10.577 31.317 1.00 61.66 202 LEU A O 1
ATOM 1593 N N . GLY A 1 203 ? -21.204 10.706 31.073 1.00 65.19 203 GLY A N 1
ATOM 1594 C CA . GLY A 1 203 ? -20.956 11.453 32.308 1.00 65.19 203 GLY A CA 1
ATOM 1595 C C . GLY A 1 203 ? -21.591 12.847 32.298 1.00 65.19 203 GLY A C 1
ATOM 1596 O O . GLY A 1 203 ? -22.251 13.232 33.260 1.00 65.19 203 GLY A O 1
ATOM 1597 N N . LEU A 1 204 ? -21.467 13.579 31.187 1.00 66.69 204 LEU A N 1
ATOM 1598 C CA . LEU A 1 204 ? -22.115 14.878 30.975 1.00 66.69 204 LEU A CA 1
ATOM 1599 C C . LEU A 1 204 ? -23.642 14.761 30.955 1.00 66.69 204 LEU A C 1
ATOM 1601 O O . LEU A 1 204 ? -24.311 15.560 31.605 1.00 66.69 204 LEU A O 1
ATOM 1605 N N . LEU A 1 205 ? -24.196 13.756 30.268 1.00 70.50 205 LEU A N 1
ATOM 1606 C CA . LEU A 1 205 ? -25.635 13.473 30.275 1.00 70.50 205 LEU A CA 1
ATOM 1607 C C . LEU A 1 205 ? -26.137 13.124 31.682 1.00 70.50 205 LEU A C 1
ATOM 1609 O O . LEU A 1 205 ? -27.146 13.672 32.120 1.00 70.50 205 LEU A O 1
ATOM 1613 N N . ALA A 1 206 ? -25.421 12.272 32.419 1.00 72.00 206 ALA A N 1
ATOM 1614 C CA . ALA A 1 206 ? -25.759 11.917 33.795 1.00 72.00 206 ALA A CA 1
ATOM 1615 C C . ALA A 1 206 ? -25.710 13.136 34.731 1.00 72.00 206 AL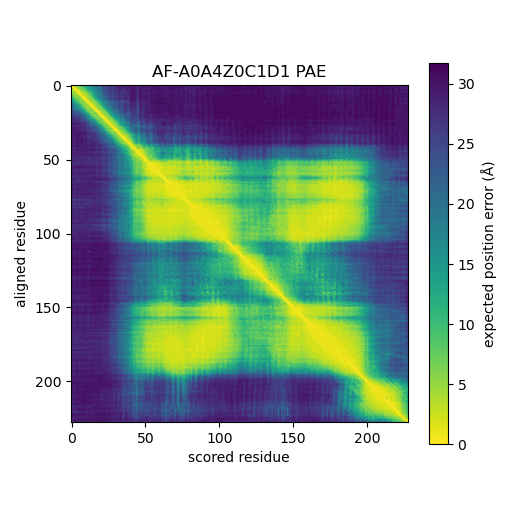A A C 1
ATOM 1617 O O . ALA A 1 206 ? -26.622 13.330 35.536 1.00 72.00 206 ALA A O 1
ATOM 1618 N N . LEU A 1 207 ? -24.700 14.000 34.587 1.00 73.12 207 LEU A N 1
ATOM 1619 C CA . LEU A 1 207 ? -24.581 15.249 35.341 1.00 73.12 207 LEU A CA 1
ATOM 1620 C C . LEU A 1 207 ? -25.738 16.212 35.033 1.00 73.12 207 LEU A C 1
ATOM 1622 O O . LEU A 1 207 ? -26.317 16.785 35.954 1.00 73.12 207 LEU A O 1
ATOM 1626 N N . LEU A 1 208 ? -26.118 16.352 33.760 1.00 76.50 208 LEU A N 1
ATOM 1627 C CA . LEU A 1 208 ? -27.257 17.169 33.324 1.00 76.50 208 LEU A CA 1
ATOM 1628 C C . LEU A 1 208 ? -28.582 16.655 33.895 1.00 76.50 208 LEU A C 1
ATOM 1630 O O . LEU A 1 208 ? -29.396 17.442 34.380 1.00 76.50 208 LEU A O 1
ATOM 1634 N N . VAL A 1 209 ? -28.782 15.335 33.893 1.00 81.94 209 VAL A N 1
ATOM 1635 C CA . VAL A 1 209 ? -29.959 14.692 34.491 1.00 81.94 209 VAL A CA 1
ATOM 1636 C C . VAL A 1 209 ? -29.992 14.915 36.007 1.00 81.94 209 VAL A C 1
ATOM 1638 O O . VAL A 1 209 ? -31.028 15.310 36.539 1.00 81.94 209 VAL A O 1
ATOM 1641 N N . LEU A 1 210 ? -28.868 14.749 36.711 1.00 82.94 210 LEU A N 1
ATOM 1642 C CA . LEU A 1 210 ? -28.766 15.001 38.155 1.00 82.94 210 LEU A CA 1
ATOM 1643 C C . LEU A 1 210 ? -28.989 16.481 38.512 1.00 82.94 210 LEU A C 1
ATOM 1645 O O . LEU A 1 210 ? -29.690 16.794 39.481 1.00 82.94 210 LEU A O 1
ATOM 1649 N N . ALA A 1 211 ? -28.457 17.405 37.712 1.00 78.31 211 ALA A N 1
ATOM 1650 C CA . ALA A 1 211 ? -28.692 18.838 37.863 1.00 78.31 211 ALA A CA 1
ATOM 1651 C C . ALA A 1 211 ? -30.173 19.193 37.628 1.00 78.31 211 ALA A C 1
ATOM 1653 O O . ALA A 1 211 ? -30.773 19.926 38.413 1.00 78.31 211 ALA A O 1
ATOM 1654 N N . GLY A 1 212 ? -30.806 18.606 36.607 1.00 82.38 212 GLY A N 1
ATOM 1655 C CA . GLY A 1 212 ? -32.236 18.770 36.340 1.00 82.38 212 GLY A CA 1
ATOM 1656 C C . GLY A 1 212 ? -33.123 18.225 37.466 1.00 82.38 212 GLY A C 1
ATOM 1657 O O . GLY A 1 212 ? -34.054 18.901 37.907 1.00 82.38 212 GLY A O 1
ATOM 1658 N N . LEU A 1 213 ? -32.808 17.035 37.989 1.00 85.88 213 LEU A N 1
ATOM 1659 C CA . LEU A 1 213 ? -33.534 16.410 39.101 1.00 85.88 213 LEU A CA 1
ATOM 1660 C C . LEU A 1 213 ? -33.399 17.203 40.405 1.00 85.88 213 LEU A C 1
ATOM 1662 O O . LEU A 1 213 ? -34.389 17.398 41.115 1.00 85.88 213 LEU A O 1
ATOM 1666 N N . SER A 1 214 ? -32.200 17.697 40.714 1.00 74.81 214 SER A N 1
ATOM 1667 C CA . SER A 1 214 ? -31.955 18.512 41.909 1.00 74.81 214 SER A CA 1
ATOM 1668 C C . SER A 1 214 ? -32.645 19.878 41.818 1.00 74.81 214 SER A C 1
ATOM 1670 O O . SER A 1 214 ? -33.334 20.272 42.763 1.00 74.81 214 SER A O 1
ATOM 1672 N N . ALA A 1 215 ? -32.587 20.551 40.665 1.00 79.19 215 ALA A N 1
ATOM 1673 C CA . ALA A 1 215 ? -33.322 21.792 40.416 1.00 79.19 215 ALA A CA 1
ATOM 1674 C C . ALA A 1 215 ? -34.846 21.595 40.505 1.00 79.19 215 ALA A C 1
ATOM 1676 O O . ALA A 1 215 ? -35.538 22.389 41.149 1.00 79.19 215 ALA A O 1
ATOM 1677 N N . TRP A 1 216 ? -35.381 20.510 39.932 1.00 83.19 216 TRP A N 1
ATOM 1678 C CA . TRP A 1 216 ? -36.799 20.154 40.041 1.00 83.19 216 TRP A CA 1
ATOM 1679 C C . TRP A 1 216 ? -37.217 19.895 41.492 1.00 83.19 216 TRP A C 1
ATOM 1681 O O . TRP A 1 216 ? -38.242 20.405 41.953 1.00 83.19 216 TRP A O 1
ATOM 1691 N N . TRP A 1 217 ? -36.405 19.155 42.248 1.00 81.38 217 TRP A N 1
ATOM 1692 C CA . TRP A 1 217 ? -36.664 18.863 43.655 1.00 81.38 217 TRP A CA 1
ATOM 1693 C C . TRP A 1 217 ? -36.635 20.127 44.524 1.00 81.38 217 TRP A C 1
ATOM 1695 O O . TRP A 1 217 ? -37.528 20.336 45.351 1.00 81.38 217 TRP A O 1
ATOM 1705 N N . MET A 1 218 ? -35.672 21.022 44.286 1.00 76.00 218 MET A N 1
ATOM 1706 C CA . MET A 1 218 ? -35.588 22.327 44.947 1.00 76.00 218 MET A CA 1
ATOM 1707 C C . MET A 1 218 ? -36.773 23.230 44.583 1.00 76.00 218 MET A C 1
ATOM 1709 O O . MET A 1 218 ? -37.364 23.851 45.468 1.00 76.00 218 MET A O 1
ATOM 1713 N N . ALA A 1 219 ? -37.180 23.268 43.312 1.00 76.38 219 ALA A N 1
ATOM 1714 C CA . ALA A 1 219 ? -38.354 24.017 42.866 1.00 76.38 219 ALA A CA 1
ATOM 1715 C C . ALA A 1 219 ? -39.647 23.474 43.497 1.00 76.38 219 ALA A C 1
ATOM 1717 O O . ALA A 1 219 ? -40.500 24.249 43.935 1.00 76.38 219 ALA A O 1
ATOM 1718 N N . ARG A 1 220 ? -39.774 22.147 43.626 1.00 79.94 220 ARG A N 1
ATOM 1719 C CA . ARG A 1 220 ? -40.910 21.492 44.289 1.00 79.94 220 ARG A CA 1
ATOM 1720 C C . ARG A 1 220 ? -40.943 21.773 45.793 1.00 79.94 220 ARG A C 1
ATOM 1722 O O . ARG A 1 220 ? -42.026 21.986 46.334 1.00 79.94 220 ARG A O 1
ATOM 1729 N N . ARG A 1 221 ? -39.787 21.831 46.466 1.00 72.50 221 ARG A N 1
ATOM 1730 C CA . ARG A 1 221 ? -39.689 22.242 47.882 1.00 72.50 221 ARG A CA 1
ATOM 1731 C C . ARG A 1 221 ? -40.057 23.714 48.081 1.00 72.50 221 ARG A C 1
ATOM 1733 O O . ARG A 1 221 ? -40.834 24.021 48.979 1.00 72.50 221 ARG A O 1
ATOM 1740 N N . ARG A 1 222 ? -39.586 24.616 47.213 1.00 70.69 222 ARG A N 1
ATOM 1741 C CA . ARG A 1 222 ? -39.907 26.056 47.285 1.00 70.69 222 ARG A CA 1
ATOM 1742 C C . AR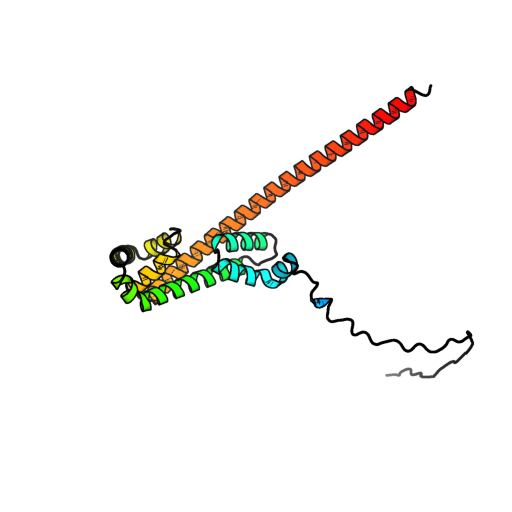G A 1 222 ? -41.399 26.343 47.077 1.00 70.69 222 ARG A C 1
ATOM 1744 O O . ARG A 1 222 ? -41.939 27.217 47.745 1.00 70.69 222 ARG A O 1
ATOM 1751 N N . ARG A 1 223 ? -42.085 25.578 46.218 1.00 67.56 223 ARG A N 1
ATOM 1752 C CA . ARG A 1 223 ? -43.546 25.690 46.027 1.00 67.56 223 ARG A CA 1
ATOM 1753 C C . ARG A 1 223 ? -44.359 25.225 47.243 1.00 67.56 223 ARG A C 1
ATOM 1755 O O . ARG A 1 223 ? -45.432 25.760 47.468 1.00 67.56 223 ARG A O 1
ATOM 1762 N N . ARG A 1 224 ? -43.848 24.286 48.050 1.00 62.41 224 ARG A N 1
ATOM 1763 C CA . ARG A 1 224 ? -44.509 23.836 49.294 1.00 62.41 224 ARG A CA 1
ATOM 1764 C C . ARG A 1 224 ? -44.385 24.838 50.447 1.00 62.41 224 ARG A C 1
ATOM 1766 O O . ARG A 1 224 ? -45.229 24.829 51.330 1.00 62.41 224 ARG A O 1
ATOM 1773 N N . LEU A 1 225 ? -43.352 25.684 50.440 1.00 59.53 225 LEU A N 1
ATOM 1774 C CA . LEU A 1 225 ? -43.097 26.679 51.491 1.00 59.53 225 LEU A CA 1
ATOM 1775 C C . LEU A 1 225 ? -43.788 28.030 51.246 1.00 59.53 225 LEU A C 1
ATOM 1777 O O . LEU A 1 225 ? -43.935 28.797 52.183 1.00 59.53 225 LEU A O 1
ATOM 1781 N N . ARG A 1 226 ? -44.215 28.323 50.009 1.00 56.41 226 ARG A N 1
ATOM 1782 C CA . ARG A 1 226 ? -44.957 29.551 49.647 1.00 56.41 226 ARG A CA 1
ATOM 1783 C C . ARG A 1 226 ? -46.487 29.389 49.664 1.00 56.41 226 ARG A C 1
ATOM 1785 O O . ARG A 1 226 ? -47.187 30.302 49.252 1.00 56.41 226 ARG A O 1
ATOM 1792 N N . GLY A 1 227 ? -46.986 28.216 50.056 1.00 56.81 227 GLY A N 1
ATOM 1793 C CA . GLY A 1 227 ? -48.418 27.895 50.152 1.00 56.81 227 GLY A CA 1
ATOM 1794 C C . GLY A 1 227 ? -48.908 27.655 51.587 1.00 56.81 227 GLY A C 1
ATOM 1795 O O . GLY A 1 227 ? -49.927 26.996 51.764 1.00 56.81 227 GLY A O 1
ATOM 1796 N N . ARG A 1 228 ? -48.155 28.119 52.587 1.00 45.88 228 ARG A N 1
ATOM 1797 C CA . ARG A 1 228 ? -48.579 28.313 53.981 1.00 45.88 228 ARG A CA 1
ATOM 1798 C C . ARG A 1 228 ? -48.496 29.801 54.274 1.00 45.88 228 ARG A C 1
ATOM 1800 O O . ARG A 1 228 ? -49.334 30.261 55.067 1.00 45.88 228 ARG A O 1
#

Foldseek 3Di:
DDDDDDDDDDDDDDDDDDDDDDDDDDDDPDPDPDPVVVPPPPPVVVCCLVCVVVQLLVCCVVPLQVSLLVSLLCVLVVSDPLVSSLVSQLVSLLVLLLVLLQLLQVCVVVVCVVDVVLVVVLVVLVVCCVVPVQCSLLVLCPPPVSSRVVSSSPSNNVPDSVSSSVSSSVSSSVVSVVSSVVSNVVSVVVVVVVVVVVVVVVVVVVVVVVVVVVVVVVVVVVVVVVPD

pLDDT: mean 70.57, std 15.02, range [39.78, 93.75]

Organism: NCBI:txid1781167

Solvent-accessible surface area (backbone atoms only — not comparable to full-atom values): 12913 Å² total; per-residue (Å²): 135,86,85,88,81,89,83,88,81,87,89,85,90,80,88,83,85,84,82,82,86,82,80,91,76,92,75,80,86,70,86,75,88,71,70,69,82,72,68,66,66,81,48,65,66,59,53,42,69,79,36,44,67,57,53,38,57,54,28,43,73,77,44,48,68,65,27,44,30,52,49,26,33,38,19,72,72,66,77,40,58,60,70,58,52,40,50,49,49,22,51,54,51,33,51,51,42,49,52,33,18,51,49,11,48,72,46,18,66,65,51,33,72,75,31,67,68,55,39,54,49,22,55,49,48,47,53,45,35,73,73,35,53,70,59,43,50,45,53,34,59,73,36,83,77,30,49,67,49,39,36,20,38,46,21,42,56,64,60,59,68,68,63,49,52,54,47,44,43,55,35,24,46,51,50,28,49,52,42,43,51,50,17,40,54,50,41,52,53,50,50,52,52,49,53,53,50,51,51,52,51,51,48,50,49,51,49,52,51,51,50,51,51,51,51,50,51,51,53,55,51,54,57,62,68,76,75,115

InterPro domains:
  IPR051311 DedA domain-containing protein [PTHR42709] (54-223)

Mean predicted aligned error: 17.27 Å

Radius of gyration: 35.36 Å; Cα contacts (8 Å, |Δi|>4): 165; chains: 1; bounding box: 101×89×81 Å